Protein AF-A0A967CSE6-F1 (afdb_monomer)

Sequence (326 aa):
MPLDAVLQAMFWAASRVHGLSFKPIADAPLVHPSVRVYEVSRGGDAVGVIYFDLFNRAGKAHGSYQIQYREAENFRGRVLPISGVYSTFAPPPESQPALLPWEYANVFFHEFGHALHMLHCTSSYASLGSQHVAWDFVELPALINERWLRDPELLGRFARHHLTGEPMPTELIDRIEQGLKYDRIFSLNPDFLLPAIVDLRLHLMADGSGQPIDAVQVENDTLAELGMPDGWDLIMRVTHNFHIFIGGYAAGLYSYLWADVMAADALETFERSPGGIYDAATSKAWIDNILSVGHRVPADEAFRSFAGHDPDPAPLHRRFGLQPVA

Secondary structure (DSSP, 8-state):
-BHHHHHHHHHHHHHHHH-EEEEE-TT---SSTT-EEEEEEETTEEEEEEEEEEE--TTSPSS-EEEEEE--B-BTB-BPPEEEEEEEEPPPPTTS--B--HHHHHHHHHHHHHHHHHHH---SSGGGSTTSS-HHHHTHHHHHHHHHHT-HHHHHHH-B-TTT-PBPPHHHHHHHHHHHHHHHHHIIIIIIIHHHHHHHHHHHT--SS-PPP-HHHHHHHHHHHTT--TT---TT-GGG-HHHHTSS-TTTTTHHHHHHHHHHHHHHHHHTSTTGGG-HHHHHHHIIIIITTGGGS-HHHHHHHHHSSSPPSHHHHHHHT-S---

Radius of gyration: 20.42 Å; Cα contacts (8 Å, |Δi|>4): 532; chains: 1; bounding box: 58×49×61 Å

Nearest PDB structures (foldseek):
  5l44-assembly2_B  TM=9.280E-01  e=1.491E-23  Astrosporangium hypotensionis K-26
  1y79-assembly1_1  TM=9.510E-01  e=2.397E-22  Escherichia coli
  1s4b-assembly1_P  TM=8.519E-01  e=1.476E-21  Homo sapiens
  5luz-assembly1_A  TM=9.124E-01  e=4.349E-20  Homo sapiens
  2o36-assembly1_A  TM=8.534E-01  e=5.487E-21  Homo sapiens

Foldseek 3Di:
DFPVLLVVLLQVLCCLLPVKHWAWDPPDDDPDPVKTKTFIDHPPHTLAMEIEAAAADPPDDAAWAKDWPDAFACQVHTDHTYIYTYHHQHDDPPPDTRDDDPVSSLSSQLRVLLVLLRSLADYNDRCLGLVNADLLQSSLSSLLSSVSVLDPVSQQVRVADPPPRHGDDPVVSVVVVVVCLVCVLVCPPQAQVLVLVLLLVVLVPPPVPPDDDPSQVSSVVSCVVVPPDPPDDYPQRPVPNCCCPPNDQRNHSCSNVSSVLLSLLLQVVQCPAPNRVSDHVLSVLCSVLPSHRGNVDHSQRSSCSNNVDGRDNVSVCVSNVVPDDD

Mean predicted aligned error: 4.2 Å

Solvent-accessible surface area (backbone atoms only — not comparable to full-atom values): 17517 Å² total; per-residue (Å²): 71,40,49,69,36,51,54,51,41,53,49,48,51,38,28,61,44,67,49,39,45,78,43,78,46,92,83,61,93,68,98,44,92,82,50,45,40,28,42,30,26,43,95,84,41,79,41,29,35,40,35,39,42,46,56,48,54,93,95,56,79,83,55,69,44,54,45,78,80,37,66,25,25,39,72,91,50,86,42,64,18,30,34,29,36,38,27,46,43,78,67,49,61,90,98,49,76,44,67,41,56,70,67,59,52,42,50,51,32,23,25,43,15,46,40,48,24,42,52,45,28,64,20,48,46,51,85,26,17,41,90,51,35,58,73,46,50,54,41,24,51,12,59,38,39,33,52,57,71,71,32,66,69,50,33,50,73,40,36,32,43,90,88,77,64,49,56,53,54,66,74,56,56,53,46,50,58,55,50,51,58,64,50,43,52,51,51,49,42,58,48,41,47,50,41,23,52,42,40,40,52,58,55,69,65,63,77,81,78,78,73,88,77,61,61,66,58,53,39,52,54,50,39,59,74,72,60,61,58,93,92,64,80,60,84,49,42,80,95,73,28,51,49,49,78,73,48,90,24,56,70,37,52,50,19,58,62,56,8,40,23,45,17,35,35,54,46,51,57,26,57,73,34,96,53,24,84,52,18,65,68,58,31,47,40,44,41,64,32,53,27,22,35,23,44,74,44,60,67,66,58,24,44,26,69,50,73,74,43,76,83,45,56,62,47,34,29,60,69,53,67,64,58,81,85,128

Structure (mmCIF, N/CA/C/O backbone):
data_AF-A0A967CSE6-F1
#
_entry.id   AF-A0A967CSE6-F1
#
loop_
_atom_site.group_PDB
_atom_site.id
_atom_site.type_symbol
_atom_site.label_atom_id
_atom_site.label_alt_id
_atom_site.label_comp_id
_atom_site.label_asym_id
_atom_site.label_entity_id
_atom_site.label_seq_id
_atom_site.pdbx_PDB_ins_code
_atom_site.Cartn_x
_atom_site.Cartn_y
_atom_site.Cartn_z
_atom_site.occupancy
_atom_site.B_iso_or_equiv
_atom_site.auth_seq_id
_atom_site.auth_comp_id
_atom_site.auth_asym_id
_atom_site.auth_atom_id
_atom_site.pdbx_PDB_model_num
ATOM 1 N N . MET A 1 1 ? 7.458 -1.292 16.925 1.00 90.69 1 MET A N 1
ATOM 2 C CA . MET A 1 1 ? 6.199 -1.067 17.692 1.00 90.69 1 MET A CA 1
ATOM 3 C C . MET A 1 1 ? 5.498 -2.398 17.947 1.00 90.69 1 MET A C 1
ATOM 5 O O . MET A 1 1 ? 5.668 -3.283 17.118 1.00 90.69 1 MET A O 1
ATOM 9 N N . PRO A 1 2 ? 4.727 -2.585 19.035 1.00 95.19 2 PRO A N 1
ATOM 10 C CA . PRO A 1 2 ? 3.911 -3.792 19.207 1.00 95.19 2 PRO A CA 1
ATOM 11 C C . PRO A 1 2 ? 2.922 -3.993 18.048 1.00 95.19 2 PRO A C 1
ATOM 13 O O . PRO A 1 2 ? 2.311 -3.022 17.607 1.00 95.19 2 PRO A O 1
ATOM 16 N N . LEU A 1 3 ? 2.721 -5.234 17.592 1.00 96.25 3 LEU A N 1
ATOM 17 C CA . LEU A 1 3 ? 1.801 -5.570 16.494 1.00 96.25 3 LEU A CA 1
ATOM 18 C C . LEU A 1 3 ? 0.392 -5.022 16.717 1.00 96.25 3 LEU A C 1
ATOM 20 O O . LEU A 1 3 ? -0.201 -4.432 15.818 1.00 96.25 3 LEU A O 1
ATOM 24 N N . ASP A 1 4 ? -0.128 -5.186 17.930 1.00 95.50 4 ASP A N 1
ATOM 25 C CA . ASP A 1 4 ? -1.465 -4.711 18.278 1.00 95.50 4 ASP A CA 1
ATOM 26 C C . ASP A 1 4 ? -1.566 -3.194 18.114 1.00 95.50 4 ASP A C 1
ATOM 28 O O . ASP A 1 4 ? -2.564 -2.700 17.600 1.00 95.50 4 ASP A O 1
ATOM 32 N N . ALA A 1 5 ? -0.512 -2.455 18.469 1.00 97.00 5 ALA A N 1
ATOM 33 C CA . ALA A 1 5 ? -0.472 -1.011 18.290 1.00 97.00 5 ALA A CA 1
ATOM 34 C C . ALA A 1 5 ? -0.430 -0.613 16.806 1.00 97.00 5 ALA A C 1
ATOM 36 O O . ALA A 1 5 ? -1.075 0.360 16.431 1.00 97.00 5 ALA A O 1
ATOM 37 N N . VAL A 1 6 ? 0.272 -1.377 15.961 1.00 97.81 6 VAL A N 1
ATOM 38 C CA . VAL A 1 6 ? 0.311 -1.146 14.506 1.00 97.81 6 VAL A CA 1
ATOM 39 C C . VAL A 1 6 ? -1.069 -1.372 13.886 1.00 97.81 6 VAL A C 1
ATOM 41 O O . VAL A 1 6 ? -1.556 -0.499 13.177 1.00 97.81 6 VAL A O 1
ATOM 44 N N . LEU A 1 7 ? -1.755 -2.469 14.224 1.00 98.25 7 LEU A N 1
ATOM 45 C CA . LEU A 1 7 ? -3.119 -2.720 13.739 1.00 98.25 7 LEU A CA 1
ATOM 46 C C . LEU A 1 7 ? -4.101 -1.631 14.189 1.00 98.25 7 LEU A C 1
ATOM 48 O O . LEU A 1 7 ? -4.905 -1.156 13.393 1.00 98.25 7 LEU A O 1
ATOM 52 N N . GLN A 1 8 ? -4.018 -1.192 15.449 1.00 98.25 8 GLN A N 1
ATOM 53 C CA . GLN A 1 8 ? -4.857 -0.094 15.936 1.00 98.25 8 GLN A CA 1
ATOM 54 C C . GLN A 1 8 ? -4.546 1.230 15.231 1.00 98.25 8 GLN A C 1
ATOM 56 O O . GLN A 1 8 ? -5.470 1.985 14.940 1.00 98.25 8 GLN A O 1
ATOM 61 N N . ALA A 1 9 ? -3.279 1.495 14.906 1.00 98.50 9 ALA A N 1
ATOM 62 C CA . ALA A 1 9 ? -2.891 2.666 14.131 1.00 98.50 9 ALA A CA 1
ATOM 63 C C . ALA A 1 9 ? -3.486 2.635 12.715 1.00 98.50 9 ALA A C 1
ATOM 65 O O . ALA A 1 9 ? -4.076 3.623 12.279 1.00 98.50 9 ALA A O 1
ATOM 66 N N . MET A 1 10 ? -3.413 1.484 12.038 1.00 98.69 10 MET A N 1
ATOM 67 C CA . MET A 1 10 ? -4.020 1.269 10.719 1.00 98.69 10 MET A CA 1
ATOM 68 C C . MET A 1 10 ? -5.537 1.494 10.762 1.00 98.69 10 MET A C 1
ATOM 70 O O . MET A 1 10 ? -6.087 2.225 9.940 1.00 98.69 10 MET A O 1
ATOM 74 N N . PHE A 1 11 ? -6.224 0.914 11.750 1.00 98.75 11 PHE A N 1
ATOM 75 C CA . PHE A 1 11 ? -7.672 1.066 11.908 1.00 98.75 11 PHE A CA 1
ATOM 76 C C . PHE A 1 11 ? -8.076 2.493 12.255 1.00 98.75 11 PHE A C 1
ATOM 78 O O . PHE A 1 11 ? -9.098 2.975 11.773 1.00 98.75 11 PHE A O 1
ATOM 85 N N . TRP A 1 12 ? -7.279 3.186 13.066 1.00 98.69 12 TRP A N 1
ATOM 86 C CA . TRP A 1 12 ? -7.529 4.578 13.404 1.00 98.69 12 TRP A CA 1
ATOM 87 C C . TRP A 1 12 ? -7.356 5.490 12.191 1.00 98.69 12 TRP A C 1
ATOM 89 O O . TRP A 1 12 ? -8.268 6.265 11.905 1.00 98.69 12 TRP A O 1
ATOM 99 N N . ALA A 1 13 ? -6.268 5.347 11.428 1.00 98.50 13 ALA A N 1
ATOM 100 C CA . ALA A 1 13 ? -6.077 6.084 10.180 1.00 98.50 13 ALA A CA 1
ATOM 101 C C . ALA A 1 13 ? -7.239 5.824 9.211 1.00 98.50 13 ALA A C 1
ATOM 103 O O . ALA A 1 13 ? -7.874 6.763 8.731 1.00 98.50 13 ALA A O 1
ATOM 104 N N . ALA A 1 14 ? -7.616 4.556 9.019 1.00 98.62 14 ALA A N 1
ATOM 105 C CA . ALA A 1 14 ? -8.736 4.207 8.154 1.00 98.62 14 ALA A CA 1
ATOM 106 C C . ALA A 1 14 ? -10.089 4.719 8.670 1.00 98.62 14 ALA A C 1
ATOM 108 O O . ALA A 1 14 ? -10.970 5.055 7.883 1.00 98.62 14 ALA A O 1
ATOM 109 N N . SER A 1 15 ? -10.275 4.833 9.982 1.00 98.38 15 SER A N 1
ATOM 110 C CA . SER A 1 15 ? -11.469 5.461 10.543 1.00 98.38 15 SER A CA 1
ATOM 111 C C . SER A 1 15 ? -11.522 6.955 10.228 1.00 98.38 15 SER A C 1
ATOM 113 O O . SER A 1 15 ? -12.568 7.462 9.823 1.00 98.38 15 SER A O 1
ATOM 115 N N . ARG A 1 16 ? -10.385 7.649 10.347 1.00 97.75 16 ARG A N 1
ATOM 116 C CA . ARG A 1 16 ? -10.263 9.090 10.093 1.00 97.75 16 ARG A CA 1
ATOM 117 C C . ARG A 1 16 ? -10.445 9.443 8.619 1.00 97.75 16 ARG A C 1
ATOM 119 O O . ARG A 1 16 ? -11.199 10.360 8.319 1.00 97.75 16 ARG A O 1
ATOM 126 N N . VAL A 1 17 ? -9.788 8.707 7.726 1.00 98.00 17 VAL A N 1
ATOM 127 C CA . VAL A 1 17 ? -9.797 8.972 6.278 1.00 98.00 17 VAL A CA 1
ATOM 128 C C . VAL A 1 17 ? -11.030 8.356 5.619 1.00 98.00 17 VAL A C 1
ATOM 130 O O . VAL A 1 17 ? -11.706 8.982 4.810 1.00 98.00 17 VAL A O 1
ATOM 133 N N . HIS A 1 18 ? -11.371 7.117 5.972 1.00 98.12 18 HIS A N 1
ATOM 134 C CA . HIS A 1 18 ? -12.350 6.324 5.227 1.00 98.12 18 HIS A CA 1
ATOM 135 C C . HIS A 1 18 ? -13.691 6.122 5.941 1.00 98.12 18 HIS A C 1
ATOM 137 O O . HIS A 1 18 ? -14.595 5.480 5.391 1.00 98.12 18 HIS A O 1
ATOM 143 N N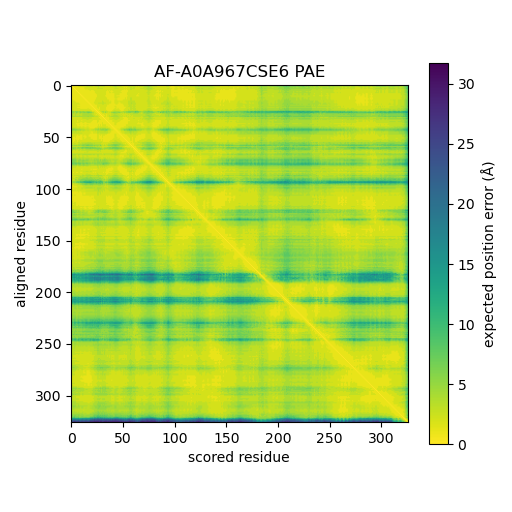 . GLY A 1 19 ? -13.837 6.629 7.170 1.00 97.94 19 GLY A N 1
ATOM 144 C CA . GLY A 1 19 ? -15.033 6.419 7.988 1.00 97.94 19 GLY A CA 1
ATOM 145 C C . GLY A 1 19 ? -15.278 4.946 8.328 1.00 97.94 19 GLY A C 1
ATOM 146 O O . GLY A 1 19 ? -16.421 4.553 8.568 1.00 97.94 19 GLY A O 1
ATOM 147 N N . LEU A 1 20 ? -14.230 4.116 8.279 1.00 98.56 20 LEU A N 1
ATOM 148 C CA . LEU A 1 20 ? -14.316 2.685 8.546 1.00 98.56 20 LEU A CA 1
ATOM 149 C C . LEU A 1 20 ? -14.223 2.385 10.045 1.00 98.56 20 LEU A C 1
ATOM 151 O O . LEU A 1 20 ? -13.600 3.107 10.823 1.00 98.56 20 LEU A O 1
ATOM 155 N N . SER A 1 21 ? -14.829 1.276 10.446 1.00 98.44 21 SER A N 1
ATOM 156 C CA . SER A 1 21 ? -14.677 0.694 11.775 1.00 98.44 21 SER A CA 1
ATOM 157 C C . SER A 1 21 ? -14.469 -0.811 11.664 1.00 98.44 21 SER A C 1
ATOM 159 O O . SER A 1 21 ? -14.960 -1.443 10.727 1.00 98.44 21 SER A O 1
ATOM 161 N N . PHE A 1 22 ? -13.719 -1.364 12.615 1.00 98.56 22 PHE A N 1
ATOM 162 C CA . PHE A 1 22 ? -13.221 -2.735 12.575 1.00 98.56 22 PHE A CA 1
ATOM 163 C C . PHE A 1 22 ? -13.641 -3.455 13.850 1.00 98.56 22 PHE A C 1
ATOM 165 O O . PHE A 1 22 ? -13.294 -3.031 14.954 1.00 98.56 22 PHE A O 1
ATOM 172 N N . LYS A 1 23 ? -14.385 -4.551 13.704 1.00 98.19 23 LYS A N 1
ATOM 173 C CA . LYS A 1 23 ? -14.871 -5.363 14.821 1.00 98.19 23 LYS A CA 1
ATOM 174 C C . LYS A 1 23 ? -14.337 -6.789 14.686 1.00 98.19 23 LYS A C 1
ATOM 176 O O . LYS A 1 23 ? -14.540 -7.392 13.637 1.00 98.19 23 LYS A O 1
ATOM 181 N N . PRO A 1 24 ? -13.667 -7.350 15.707 1.00 98.00 24 PRO A N 1
ATOM 182 C CA . PRO A 1 24 ? -13.136 -8.705 15.619 1.00 98.00 24 PRO A CA 1
ATOM 183 C C . PRO A 1 24 ? -14.262 -9.737 15.476 1.00 98.00 24 PRO A C 1
ATOM 185 O O . PRO A 1 24 ? -15.305 -9.620 16.123 1.00 98.00 24 PRO A O 1
ATOM 188 N N . ILE A 1 25 ? -14.022 -10.766 14.664 1.00 97.62 25 ILE A N 1
ATOM 189 C CA . ILE A 1 25 ? -14.889 -11.941 14.518 1.00 97.62 25 ILE A CA 1
ATOM 190 C C . ILE A 1 25 ? -14.206 -13.107 15.239 1.00 97.62 25 ILE A C 1
ATOM 192 O O . ILE A 1 25 ? -13.140 -13.555 14.823 1.00 97.62 25 ILE A O 1
ATOM 196 N N . ALA A 1 26 ? -14.793 -13.571 16.344 1.00 92.75 26 ALA A N 1
ATOM 197 C CA . ALA A 1 26 ? -14.168 -14.568 17.219 1.00 92.75 26 ALA A CA 1
ATOM 198 C C . ALA A 1 26 ? -14.243 -16.005 16.670 1.00 92.75 26 ALA A C 1
ATOM 200 O O . ALA A 1 26 ? -13.385 -16.826 16.977 1.00 92.75 26 ALA A O 1
ATOM 201 N N . ASP A 1 27 ? -15.258 -16.306 15.866 1.00 93.69 27 ASP A N 1
ATOM 202 C CA . ASP A 1 27 ? -15.611 -17.634 15.354 1.00 93.69 27 ASP A CA 1
ATOM 203 C C . ASP A 1 27 ? -15.413 -17.760 13.834 1.00 93.69 27 ASP A C 1
ATOM 205 O O . ASP A 1 27 ? -15.985 -18.638 13.186 1.00 93.69 27 ASP A O 1
ATOM 209 N N . ALA A 1 28 ? -14.582 -16.891 13.249 1.00 95.12 28 ALA A N 1
ATOM 210 C CA . ALA A 1 28 ? -14.235 -16.974 11.837 1.00 95.12 28 ALA A CA 1
ATOM 211 C C . ALA A 1 28 ? -13.505 -18.299 11.529 1.00 95.12 28 ALA A C 1
ATOM 213 O O . ALA A 1 28 ? -12.676 -18.740 12.327 1.00 95.12 28 ALA A O 1
ATOM 214 N N . PRO A 1 29 ? -13.739 -18.930 10.365 1.00 94.94 29 PRO A N 1
ATOM 215 C CA . PRO A 1 29 ? -12.932 -20.062 9.919 1.00 94.94 29 PRO A CA 1
ATOM 216 C C . PRO A 1 29 ? -11.480 -19.625 9.693 1.00 94.94 29 PRO A C 1
ATOM 218 O O . PRO A 1 29 ? -11.218 -18.734 8.885 1.00 94.94 29 PRO A O 1
ATOM 221 N N . LEU A 1 30 ? -10.528 -20.252 10.389 1.00 95.81 30 LEU A N 1
ATOM 222 C CA . LEU A 1 30 ? -9.111 -19.889 10.313 1.00 95.81 30 LEU A CA 1
ATOM 223 C C . LEU A 1 30 ? -8.275 -21.022 9.723 1.00 95.81 30 LEU A C 1
ATOM 225 O O . LEU A 1 30 ? -8.387 -22.175 10.132 1.00 95.81 30 LEU A O 1
ATOM 229 N N . VAL A 1 31 ? -7.354 -20.664 8.827 1.00 92.44 31 VAL A N 1
ATOM 230 C CA . VAL A 1 31 ? -6.295 -21.573 8.353 1.00 92.44 31 VAL A CA 1
ATOM 231 C C . VAL A 1 31 ? -5.175 -21.758 9.382 1.00 92.44 31 VAL A C 1
ATOM 233 O O . VAL A 1 31 ? -4.403 -22.709 9.295 1.00 92.44 31 VAL A O 1
ATOM 236 N N . HIS A 1 32 ? -5.056 -20.842 10.348 1.00 95.50 32 HIS A N 1
ATOM 237 C CA . HIS A 1 32 ? -4.075 -20.905 11.427 1.00 95.50 32 HIS A CA 1
ATOM 238 C C . HIS A 1 32 ? -4.549 -20.076 12.640 1.00 95.50 32 HIS A C 1
ATOM 240 O O . HIS A 1 32 ? -5.108 -18.998 12.433 1.00 95.50 32 HIS A O 1
ATOM 246 N N . PRO A 1 33 ? -4.291 -20.496 13.898 1.00 94.31 33 PRO A N 1
ATOM 247 C CA . PRO A 1 33 ? -4.777 -19.789 15.094 1.00 94.31 33 PRO A CA 1
ATOM 248 C C . PRO A 1 33 ? -4.262 -18.355 15.273 1.00 94.31 33 PRO A C 1
ATOM 250 O O . PRO A 1 33 ? -4.838 -17.582 16.029 1.00 94.31 33 PRO A O 1
ATOM 253 N N . SER A 1 34 ? -3.165 -17.989 14.607 1.00 94.12 34 SER A N 1
ATOM 254 C CA . SER A 1 34 ? -2.608 -16.631 14.680 1.00 94.12 34 SER A CA 1
ATOM 255 C C . SER A 1 34 ? -3.304 -15.623 13.761 1.00 94.12 34 SER A C 1
ATOM 257 O O . SER A 1 34 ? -2.950 -14.445 13.792 1.00 94.12 34 SER A O 1
ATOM 259 N N . VAL A 1 35 ? -4.213 -16.078 12.894 1.00 97.06 35 VAL A N 1
ATOM 260 C CA . VAL A 1 35 ? -4.918 -15.214 11.944 1.00 97.06 35 VAL A CA 1
ATOM 261 C C . VAL A 1 35 ? -5.989 -14.427 12.684 1.00 97.06 35 VAL A C 1
ATOM 263 O O . VAL A 1 35 ? -6.764 -14.989 13.454 1.00 97.06 35 VAL A O 1
ATOM 266 N N . ARG A 1 36 ? -6.039 -13.117 12.444 1.00 97.62 36 ARG A N 1
ATOM 267 C CA . ARG A 1 36 ? -7.027 -12.220 13.056 1.00 97.62 36 ARG A CA 1
ATOM 268 C C . ARG A 1 36 ? -8.022 -11.768 12.006 1.00 97.62 36 ARG A C 1
ATOM 270 O O . ARG A 1 36 ? -7.614 -11.408 10.908 1.00 97.62 36 ARG A O 1
ATOM 277 N N . VAL A 1 37 ? -9.307 -11.769 12.339 1.00 98.56 37 VAL A N 1
ATOM 278 C CA . VAL A 1 37 ? -10.373 -11.478 11.374 1.00 98.56 37 VAL A CA 1
ATOM 279 C C . VAL A 1 37 ? -11.250 -10.360 11.900 1.00 98.56 37 VAL A C 1
ATOM 281 O O . VAL A 1 37 ? -11.635 -10.371 13.070 1.00 98.56 37 VAL A O 1
ATOM 284 N N . TYR A 1 38 ? -11.560 -9.401 11.032 1.00 98.69 38 TYR A N 1
ATOM 285 C CA . TYR A 1 38 ? -12.371 -8.243 11.372 1.00 98.69 38 TYR A CA 1
ATOM 286 C C . TYR A 1 38 ? -13.505 -8.061 10.365 1.00 98.69 38 TYR A C 1
ATOM 288 O O . TYR A 1 38 ? -13.281 -8.044 9.155 1.00 98.69 38 TYR A O 1
ATOM 296 N N . GLU A 1 39 ? -14.716 -7.886 10.882 1.00 98.44 39 GLU A N 1
ATOM 297 C CA . GLU A 1 39 ? -15.815 -7.260 10.158 1.00 98.44 39 GLU A CA 1
ATOM 298 C C . GLU A 1 39 ? -15.486 -5.776 9.991 1.00 98.44 39 GLU A C 1
ATOM 300 O O . GLU A 1 39 ? -15.100 -5.103 10.953 1.00 98.44 39 GLU A O 1
ATOM 305 N N . VAL A 1 40 ? -15.643 -5.268 8.773 1.00 98.69 40 VAL A N 1
ATOM 306 C CA . VAL A 1 40 ? -15.444 -3.858 8.448 1.00 98.69 40 VAL A CA 1
ATOM 307 C C . VAL A 1 40 ? -16.804 -3.234 8.164 1.00 98.69 40 VAL A C 1
ATOM 309 O O . VAL A 1 40 ? -17.577 -3.765 7.362 1.00 98.69 40 VAL A O 1
ATOM 312 N N . SER A 1 41 ? -17.096 -2.091 8.782 1.00 98.44 41 SER A N 1
ATOM 313 C CA . SER A 1 41 ? -18.338 -1.343 8.546 1.00 98.44 41 SER A CA 1
ATOM 314 C C . SER A 1 41 ? -18.101 0.158 8.382 1.00 98.44 41 SER A C 1
ATOM 316 O O . SER A 1 41 ? -17.097 0.693 8.859 1.00 98.44 41 SER A O 1
ATOM 318 N N . ARG A 1 42 ? -19.035 0.846 7.719 1.00 97.12 42 ARG A N 1
ATOM 319 C CA . ARG A 1 42 ? -19.075 2.307 7.561 1.00 97.12 42 ARG A CA 1
ATOM 320 C C . ARG A 1 42 ? -20.456 2.807 7.954 1.00 97.12 42 ARG A C 1
ATOM 322 O O . ARG A 1 42 ? -21.446 2.378 7.376 1.00 97.12 42 ARG A O 1
ATOM 329 N N . GLY A 1 43 ? -20.532 3.703 8.937 1.00 93.00 43 GLY A N 1
ATOM 330 C CA . GLY A 1 43 ? -21.820 4.246 9.395 1.00 93.00 43 GLY A CA 1
ATOM 331 C C . GLY A 1 43 ? -22.805 3.189 9.921 1.00 93.00 43 GLY A C 1
ATOM 332 O O . GLY A 1 43 ? -24.004 3.429 9.908 1.00 93.00 43 GLY A O 1
ATOM 333 N N . GLY A 1 44 ? -22.309 2.026 10.363 1.00 92.88 44 GLY A N 1
ATOM 334 C CA . GLY A 1 44 ? -23.125 0.885 10.795 1.00 92.88 44 GLY A CA 1
ATOM 335 C C . GLY A 1 44 ? -23.414 -0.149 9.701 1.00 92.88 44 GLY A C 1
ATOM 336 O O . GLY A 1 44 ? -23.781 -1.273 10.033 1.00 92.88 44 GLY A O 1
ATOM 337 N N . ASP A 1 45 ? -23.184 0.174 8.426 1.00 96.19 45 ASP A N 1
ATOM 338 C CA . ASP A 1 45 ? -23.367 -0.766 7.320 1.00 96.19 45 ASP A CA 1
ATOM 339 C C . ASP A 1 45 ? -22.107 -1.598 7.087 1.00 96.19 45 ASP A C 1
ATOM 341 O O . ASP A 1 45 ? -21.008 -1.057 6.941 1.00 96.19 45 ASP A O 1
ATOM 345 N N . ALA A 1 46 ? -22.260 -2.918 6.983 1.00 96.69 46 ALA A N 1
ATOM 346 C CA . ALA A 1 46 ? -21.160 -3.807 6.628 1.00 96.69 46 ALA A CA 1
ATOM 347 C C . ALA A 1 46 ? -20.602 -3.461 5.234 1.00 96.69 46 ALA A C 1
ATOM 349 O O . ALA A 1 46 ? -21.352 -3.288 4.267 1.00 96.69 46 ALA A O 1
ATOM 350 N N . VAL A 1 47 ? -19.274 -3.371 5.129 1.00 97.25 47 VAL A N 1
ATOM 351 C CA . VAL A 1 47 ? -18.555 -3.122 3.868 1.00 97.25 47 VAL A CA 1
ATOM 352 C C . VAL A 1 47 ? -17.664 -4.287 3.452 1.00 97.25 47 VAL A C 1
ATOM 354 O O . VAL A 1 47 ? -17.352 -4.396 2.275 1.00 97.25 47 VAL A O 1
ATOM 357 N N . GLY A 1 48 ? -17.296 -5.188 4.364 1.00 97.94 48 GLY A N 1
ATOM 358 C CA . GLY A 1 48 ? -16.489 -6.359 4.030 1.00 97.94 48 GLY A CA 1
ATOM 359 C C . GLY A 1 48 ? -15.912 -7.062 5.248 1.00 97.94 48 GLY A C 1
ATOM 360 O O . GLY A 1 48 ? -16.233 -6.736 6.390 1.00 97.94 48 GLY A O 1
ATOM 361 N N . VAL A 1 49 ? -15.041 -8.032 4.988 1.00 98.44 49 VAL A N 1
ATOM 362 C CA . VAL A 1 49 ? -14.255 -8.739 6.008 1.00 98.44 49 VAL A CA 1
ATOM 363 C C . VAL A 1 49 ? -12.783 -8.671 5.627 1.00 98.44 49 VAL A C 1
ATOM 365 O O . VAL A 1 49 ? -12.449 -8.769 4.447 1.00 98.44 49 VAL A O 1
ATOM 368 N N . ILE A 1 50 ? -11.903 -8.524 6.615 1.00 98.62 50 ILE A N 1
ATOM 369 C CA . ILE A 1 50 ? -10.454 -8.553 6.414 1.00 98.62 50 ILE A CA 1
ATOM 370 C C . ILE A 1 50 ? -9.775 -9.551 7.353 1.00 98.62 50 ILE A C 1
ATOM 372 O O . ILE A 1 50 ? -10.046 -9.583 8.555 1.00 98.62 50 ILE A O 1
ATOM 376 N N . TYR A 1 51 ? -8.887 -10.362 6.786 1.00 98.62 51 TYR A N 1
ATOM 377 C CA . TYR A 1 51 ? -8.019 -11.305 7.484 1.00 98.62 51 TYR A CA 1
ATOM 378 C C . TYR A 1 51 ? -6.615 -10.707 7.611 1.00 98.62 51 TYR A C 1
ATOM 380 O O . TYR A 1 51 ? -6.095 -10.139 6.661 1.00 98.62 51 TYR A O 1
ATOM 388 N N . PHE A 1 52 ? -5.969 -10.873 8.756 1.00 98.38 52 PHE A N 1
ATOM 389 C CA . PHE A 1 52 ? -4.563 -10.536 8.965 1.00 98.38 52 PHE A CA 1
ATOM 390 C C . PHE A 1 52 ? -3.804 -11.812 9.312 1.00 98.38 52 PHE A C 1
ATOM 392 O O . PHE A 1 52 ? -3.902 -12.320 10.432 1.00 98.38 52 PHE A O 1
ATOM 399 N N . ASP A 1 53 ? -3.054 -12.335 8.346 1.00 97.56 53 ASP A N 1
ATOM 400 C CA . ASP A 1 53 ? -2.174 -13.490 8.506 1.00 97.56 53 ASP A CA 1
ATOM 401 C C . ASP A 1 53 ? -0.725 -13.017 8.372 1.00 97.56 53 ASP A C 1
ATOM 403 O O . ASP A 1 53 ? -0.153 -12.989 7.285 1.00 97.56 53 ASP A O 1
ATOM 407 N N . LEU A 1 54 ? -0.126 -12.606 9.486 1.00 97.44 54 LEU A N 1
ATOM 408 C CA . LEU A 1 54 ? 1.091 -11.789 9.454 1.00 97.44 54 LEU A CA 1
ATOM 409 C C . LEU A 1 54 ? 2.374 -12.565 9.748 1.00 97.44 54 LEU A C 1
ATOM 411 O O . LEU A 1 54 ? 3.454 -12.070 9.452 1.00 97.44 54 LEU A O 1
ATOM 415 N N . PHE A 1 55 ? 2.273 -13.769 10.318 1.00 96.62 55 PHE A N 1
ATOM 416 C CA . PHE A 1 55 ? 3.449 -14.518 10.754 1.00 96.62 55 PHE A CA 1
ATOM 417 C C . PHE A 1 55 ? 3.922 -15.548 9.728 1.00 96.62 55 PHE A C 1
ATOM 419 O O . PHE A 1 55 ? 3.114 -16.239 9.095 1.00 96.62 55 PHE A O 1
ATOM 426 N N . ASN A 1 56 ? 5.244 -15.683 9.618 1.00 95.50 56 ASN A N 1
ATOM 427 C CA . ASN A 1 56 ? 5.900 -16.755 8.884 1.00 95.50 56 ASN A CA 1
ATOM 428 C C . ASN A 1 56 ? 5.640 -18.115 9.548 1.00 95.50 56 ASN A C 1
ATOM 430 O O . ASN A 1 56 ? 5.607 -18.227 10.774 1.00 95.50 56 ASN A O 1
ATOM 434 N N . ARG A 1 57 ? 5.496 -19.154 8.725 1.00 94.69 57 ARG A N 1
ATOM 435 C CA . ARG A 1 57 ? 5.421 -20.559 9.138 1.00 94.69 57 ARG A CA 1
ATOM 436 C C . ARG A 1 57 ? 5.701 -21.472 7.947 1.00 94.69 57 ARG A C 1
ATOM 438 O O . ARG A 1 57 ? 5.516 -21.075 6.798 1.00 94.69 57 ARG A O 1
ATOM 445 N N . ALA A 1 58 ? 6.090 -22.714 8.229 1.00 93.81 58 ALA A N 1
ATOM 446 C CA . ALA A 1 58 ? 6.280 -23.727 7.195 1.00 93.81 58 ALA A CA 1
ATOM 447 C C . ALA A 1 58 ? 5.014 -23.884 6.330 1.00 93.81 58 ALA A C 1
ATOM 449 O O . ALA A 1 58 ? 3.899 -23.935 6.850 1.00 93.81 58 ALA A O 1
ATOM 450 N N . GLY A 1 59 ? 5.200 -23.943 5.009 1.00 90.56 59 GLY A N 1
ATOM 451 C CA . GLY A 1 59 ? 4.113 -24.068 4.034 1.00 90.56 59 GLY A CA 1
ATOM 452 C C . GLY A 1 59 ? 3.405 -22.759 3.665 1.00 90.56 59 GLY A C 1
ATOM 453 O O . GLY A 1 59 ? 2.518 -22.789 2.816 1.00 90.56 59 GLY A O 1
ATOM 454 N N . LYS A 1 60 ? 3.779 -21.614 4.254 1.00 93.00 60 LYS A N 1
ATOM 455 C CA . LYS A 1 60 ? 3.278 -20.297 3.840 1.00 93.00 60 LYS A CA 1
ATOM 456 C C . LYS A 1 60 ? 4.205 -19.677 2.790 1.00 93.00 60 LYS A C 1
ATOM 458 O O . LYS A 1 60 ? 5.421 -19.703 2.961 1.00 93.00 60 LYS A O 1
ATOM 463 N N . ALA A 1 61 ? 3.631 -19.114 1.726 1.00 86.81 61 ALA A N 1
ATOM 464 C CA . ALA A 1 61 ? 4.395 -18.392 0.711 1.00 86.81 61 ALA A CA 1
ATOM 465 C C . ALA A 1 61 ? 5.111 -17.170 1.315 1.00 86.81 61 ALA A C 1
ATOM 467 O O . ALA A 1 61 ? 4.570 -16.513 2.207 1.00 86.81 61 ALA A O 1
ATOM 468 N N . HIS A 1 62 ? 6.328 -16.901 0.832 1.00 86.31 62 HIS A N 1
ATOM 469 C CA . HIS A 1 62 ? 7.176 -15.810 1.310 1.00 86.31 62 HIS A CA 1
ATOM 470 C C . HIS A 1 62 ? 6.693 -14.439 0.820 1.00 86.31 62 HIS A C 1
ATOM 472 O O . HIS A 1 62 ? 6.057 -14.350 -0.227 1.00 86.31 62 HIS A O 1
ATOM 478 N N . GLY A 1 63 ? 7.031 -13.385 1.564 1.00 88.94 63 GLY A N 1
ATOM 479 C CA . GLY A 1 63 ? 6.723 -12.001 1.213 1.00 88.94 63 GLY A CA 1
ATOM 480 C C . GLY A 1 63 ? 5.519 -11.438 1.963 1.00 88.94 63 GLY A C 1
ATOM 481 O O . GLY A 1 63 ? 4.972 -12.066 2.877 1.00 88.94 63 GLY A O 1
ATOM 482 N N . SER A 1 64 ? 5.135 -10.225 1.578 1.00 94.00 64 SER A N 1
ATOM 483 C CA . SER A 1 64 ? 3.899 -9.581 2.013 1.00 94.00 64 SER A CA 1
ATOM 484 C C . SER A 1 64 ? 3.076 -9.233 0.786 1.00 94.00 64 SER A C 1
ATOM 486 O O . SER A 1 64 ? 3.645 -8.932 -0.256 1.00 94.00 64 SER A O 1
ATOM 488 N N . TYR A 1 65 ? 1.766 -9.410 0.895 1.00 94.50 65 TYR A N 1
ATOM 489 C CA . TYR A 1 65 ? 0.828 -9.170 -0.193 1.00 94.50 65 TYR A CA 1
ATOM 490 C C . TYR A 1 65 ? -0.590 -9.072 0.366 1.00 94.50 65 TYR A C 1
ATOM 492 O O . TYR A 1 65 ? -0.934 -9.672 1.394 1.00 94.50 65 TYR A O 1
ATOM 500 N N . GLN A 1 66 ? -1.448 -8.361 -0.346 1.00 96.31 66 GLN A N 1
ATOM 501 C CA . GLN A 1 66 ? -2.886 -8.451 -0.187 1.00 96.31 66 GLN A CA 1
ATOM 502 C C . GLN A 1 66 ? -3.423 -9.656 -0.975 1.00 96.31 66 GLN A C 1
ATOM 504 O O . GLN A 1 66 ? -2.977 -9.943 -2.082 1.00 96.31 66 GLN A O 1
ATOM 509 N N . ILE A 1 67 ? -4.387 -10.383 -0.406 1.00 93.81 67 ILE A N 1
ATOM 510 C CA . ILE A 1 67 ? -5.085 -11.489 -1.074 1.00 93.81 67 ILE A CA 1
ATOM 511 C C . ILE A 1 67 ? -6.590 -11.248 -1.110 1.00 93.81 67 ILE A C 1
ATOM 513 O O . ILE A 1 67 ? -7.198 -10.795 -0.136 1.00 93.81 67 ILE A O 1
ATOM 517 N N . GLN A 1 68 ? -7.216 -11.618 -2.221 1.00 92.44 68 GLN A N 1
ATOM 518 C CA . GLN A 1 68 ? -8.663 -11.591 -2.378 1.00 92.44 68 GLN A CA 1
ATOM 519 C C . GLN A 1 68 ? -9.241 -12.993 -2.173 1.00 92.44 68 GLN A C 1
ATOM 521 O O . GLN A 1 68 ? -8.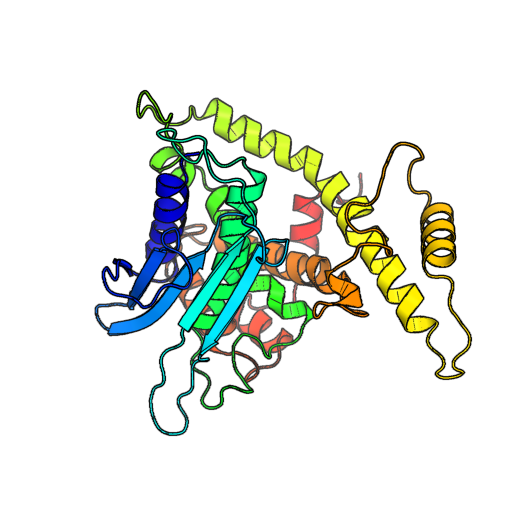971 -13.910 -2.942 1.00 92.44 68 GLN A O 1
ATOM 526 N N . TYR A 1 69 ? -10.078 -13.163 -1.152 1.00 95.31 69 TYR A N 1
ATOM 527 C CA . TYR A 1 69 ? -10.873 -14.383 -0.981 1.00 95.31 69 TYR A CA 1
ATOM 528 C C . TYR A 1 69 ? -12.198 -14.316 -1.733 1.00 95.31 69 TYR A C 1
ATOM 530 O O . TYR A 1 69 ? -12.719 -15.332 -2.188 1.00 95.31 69 TYR A O 1
ATOM 538 N N . ARG A 1 70 ? -12.768 -13.112 -1.817 1.00 95.69 70 ARG A N 1
ATOM 539 C CA . ARG A 1 70 ? -13.981 -12.824 -2.576 1.00 95.69 70 ARG A CA 1
ATOM 540 C C . ARG A 1 70 ? -13.991 -11.359 -2.965 1.00 95.69 70 ARG A C 1
ATOM 542 O O . ARG A 1 70 ? -13.787 -10.499 -2.110 1.00 95.69 70 ARG A O 1
ATOM 549 N N . GLU A 1 71 ? -14.275 -11.089 -4.225 1.00 94.31 71 GLU A N 1
ATOM 550 C CA . GLU A 1 71 ? -14.380 -9.731 -4.744 1.00 94.31 71 GLU A CA 1
ATOM 551 C C . GLU A 1 71 ? -15.743 -9.103 -4.436 1.00 94.31 71 GLU A C 1
ATOM 553 O O . GLU A 1 71 ? -16.724 -9.795 -4.146 1.00 94.31 71 GLU A O 1
ATOM 558 N N . ALA A 1 72 ? -15.793 -7.772 -4.480 1.00 93.44 72 ALA A N 1
ATOM 559 C CA . ALA A 1 72 ? -17.048 -7.038 -4.441 1.00 93.44 72 ALA A CA 1
ATOM 560 C C . ALA A 1 72 ? -17.755 -7.149 -5.803 1.00 93.44 72 ALA A C 1
ATOM 562 O O . ALA A 1 72 ? -17.122 -7.031 -6.850 1.00 93.44 72 ALA A O 1
ATOM 563 N N . GLU A 1 73 ? -19.072 -7.332 -5.793 1.00 93.44 73 GLU A N 1
ATOM 564 C CA . GLU A 1 73 ? -19.899 -7.350 -7.003 1.00 93.44 73 GLU A CA 1
ATOM 565 C C . GLU A 1 73 ? -21.275 -6.768 -6.676 1.00 93.44 73 GLU A C 1
ATOM 567 O O . GLU A 1 73 ? -21.800 -6.995 -5.586 1.00 93.44 73 GLU A O 1
ATOM 572 N N . ASN A 1 74 ? -21.874 -6.035 -7.617 1.00 92.31 74 ASN A N 1
ATOM 573 C CA . ASN A 1 74 ? -23.211 -5.462 -7.449 1.00 92.31 74 ASN A CA 1
ATOM 574 C C . ASN A 1 74 ? -24.207 -5.840 -8.564 1.00 92.31 74 ASN A C 1
ATOM 576 O O . ASN A 1 74 ? -25.361 -5.422 -8.494 1.00 92.31 74 ASN A O 1
ATOM 580 N N . PHE A 1 75 ? -23.819 -6.620 -9.584 1.00 93.69 75 PHE A N 1
ATOM 581 C CA . PHE A 1 75 ? -24.665 -6.885 -10.759 1.00 93.69 75 PHE A CA 1
ATOM 582 C C . PHE A 1 75 ? -25.967 -7.627 -10.421 1.00 93.69 75 PHE A C 1
ATOM 584 O O . PHE A 1 75 ? -27.033 -7.241 -10.898 1.00 93.69 75 PHE A O 1
ATOM 591 N N . ARG A 1 76 ? -25.908 -8.670 -9.580 1.00 92.88 76 ARG A N 1
ATOM 592 C CA . ARG A 1 76 ? -27.092 -9.451 -9.143 1.00 92.88 76 ARG A CA 1
ATOM 593 C C . ARG A 1 76 ? -27.546 -9.151 -7.715 1.00 92.88 76 ARG A C 1
ATOM 595 O O . ARG A 1 76 ? -28.386 -9.862 -7.170 1.00 92.88 76 ARG A O 1
ATOM 602 N N . GLY A 1 77 ? -26.991 -8.110 -7.112 1.00 92.50 77 GLY A N 1
ATOM 603 C CA . GLY A 1 77 ? -27.134 -7.805 -5.696 1.00 92.50 77 GLY A CA 1
ATOM 604 C C . GLY A 1 77 ? -25.774 -7.578 -5.052 1.00 92.50 77 GLY A C 1
ATOM 605 O O . GLY A 1 77 ? -24.743 -7.930 -5.618 1.00 92.50 77 GLY A O 1
ATOM 606 N N . ARG A 1 78 ? -25.787 -6.957 -3.873 1.00 93.94 78 ARG A N 1
ATOM 607 C CA . ARG A 1 78 ? -24.574 -6.530 -3.177 1.00 93.94 78 ARG A CA 1
ATOM 608 C C . ARG A 1 78 ? -23.834 -7.726 -2.578 1.00 93.94 78 ARG A C 1
ATOM 610 O O . ARG A 1 78 ? -24.308 -8.334 -1.619 1.00 93.94 78 ARG A O 1
ATOM 617 N N . VAL A 1 79 ? -22.651 -8.014 -3.109 1.00 95.62 79 VAL A N 1
ATOM 618 C CA . VAL A 1 79 ? -21.686 -8.978 -2.574 1.00 95.62 79 VAL A CA 1
ATOM 619 C C . VAL A 1 79 ? -20.570 -8.208 -1.881 1.00 95.62 79 VAL A C 1
ATOM 621 O O . VAL A 1 79 ? -19.910 -7.370 -2.490 1.00 95.62 79 VAL A O 1
ATOM 624 N N . LEU A 1 80 ? -20.360 -8.484 -0.592 1.00 96.31 80 LEU A N 1
ATOM 625 C CA . LEU A 1 80 ? -19.292 -7.849 0.178 1.00 96.31 80 LEU A CA 1
ATOM 626 C C . LEU A 1 80 ? -17.947 -8.569 -0.034 1.00 96.31 80 LEU A C 1
ATOM 628 O O . LEU A 1 80 ? -17.914 -9.810 0.047 1.00 96.31 80 LEU A O 1
ATOM 632 N N . PRO A 1 81 ? -16.847 -7.822 -0.232 1.00 97.06 81 PRO A N 1
ATOM 633 C CA . PRO A 1 81 ? -15.520 -8.386 -0.409 1.00 97.06 81 PRO A CA 1
ATOM 634 C C . PRO A 1 81 ? -14.994 -9.055 0.867 1.00 97.06 81 PRO A C 1
ATOM 636 O O . PRO A 1 81 ? -15.342 -8.682 1.993 1.00 97.06 81 PRO A O 1
ATOM 639 N N . ILE A 1 82 ? -14.117 -10.039 0.678 1.00 97.75 82 ILE A N 1
ATOM 640 C CA . ILE A 1 82 ? -13.335 -10.681 1.738 1.00 97.75 82 ILE A CA 1
ATOM 641 C C . ILE A 1 82 ? -11.856 -10.539 1.369 1.00 97.75 82 ILE A C 1
ATOM 643 O O . ILE A 1 82 ? -11.385 -11.158 0.416 1.00 97.75 82 ILE A O 1
ATOM 647 N N . SER A 1 83 ? -11.148 -9.691 2.112 1.00 97.94 83 SER A N 1
ATOM 648 C CA . SER A 1 83 ? -9.737 -9.345 1.918 1.00 97.94 83 SER A CA 1
ATOM 649 C C . SER A 1 83 ? -8.839 -10.083 2.898 1.00 97.94 83 SER A C 1
ATOM 651 O O . SER A 1 83 ? -9.281 -10.475 3.978 1.00 97.94 83 SER A O 1
ATOM 653 N N . GLY A 1 84 ? -7.559 -10.209 2.574 1.00 97.44 84 GLY A N 1
ATOM 654 C CA . GLY A 1 84 ? -6.524 -10.591 3.517 1.00 97.44 84 GLY A CA 1
ATOM 655 C C . GLY A 1 84 ? -5.267 -9.749 3.340 1.00 97.44 84 GLY A C 1
ATOM 656 O O . GLY A 1 84 ? -4.889 -9.448 2.218 1.00 97.44 84 GLY A O 1
ATOM 657 N N . VAL A 1 85 ? -4.610 -9.407 4.443 1.00 98.31 85 VAL A N 1
ATOM 658 C CA . VAL A 1 85 ? -3.244 -8.876 4.481 1.00 98.31 85 VAL A CA 1
ATOM 659 C C . VAL A 1 85 ? -2.335 -9.988 4.980 1.00 98.31 85 VAL A C 1
ATOM 661 O O . VAL A 1 85 ? -2.525 -10.518 6.083 1.00 98.31 85 VAL A O 1
ATOM 664 N N . TYR A 1 86 ? -1.381 -10.366 4.137 1.00 96.88 86 TYR A N 1
ATOM 665 C CA . TYR A 1 86 ? -0.466 -11.471 4.361 1.00 96.88 86 TYR A CA 1
ATOM 666 C C . TYR A 1 86 ? 0.950 -10.945 4.534 1.00 96.88 86 TYR A C 1
ATOM 668 O O . TYR A 1 86 ? 1.364 -10.009 3.861 1.00 96.88 86 TYR A O 1
ATOM 676 N N . SER A 1 87 ? 1.696 -11.557 5.451 1.00 96.56 87 SER A N 1
ATOM 677 C CA . SER A 1 87 ? 3.131 -11.320 5.586 1.00 96.56 87 SER A CA 1
ATOM 678 C C . SER A 1 87 ? 3.864 -12.520 6.178 1.00 96.56 87 SER A C 1
ATOM 680 O O . SER A 1 87 ? 3.261 -13.409 6.790 1.00 96.56 87 SER A O 1
ATOM 682 N N . THR A 1 88 ? 5.183 -12.534 6.029 1.00 94.25 88 THR A N 1
ATOM 683 C CA . THR A 1 88 ? 6.097 -13.482 6.667 1.00 94.25 88 THR A CA 1
ATOM 684 C C . THR A 1 88 ? 6.929 -12.844 7.776 1.00 94.25 88 THR A C 1
ATOM 686 O O . THR A 1 88 ? 8.114 -13.144 7.914 1.00 94.25 88 THR A O 1
ATOM 689 N N . PHE A 1 89 ? 6.317 -11.995 8.603 1.00 95.25 89 PHE A N 1
ATOM 690 C CA . PHE A 1 89 ? 6.968 -11.480 9.805 1.00 95.25 89 PHE A CA 1
ATOM 691 C C . PHE A 1 89 ? 7.306 -12.628 10.768 1.00 95.25 89 PHE A C 1
ATOM 693 O O . PHE A 1 89 ? 6.525 -13.565 10.946 1.00 95.25 89 PHE A O 1
ATOM 700 N N . ALA A 1 90 ? 8.485 -12.596 11.386 1.00 93.75 90 ALA A N 1
ATOM 701 C CA . ALA A 1 90 ? 8.886 -13.652 12.306 1.00 93.75 90 ALA A CA 1
ATOM 702 C C . ALA A 1 90 ? 7.945 -13.689 13.530 1.00 93.75 90 ALA A C 1
ATOM 704 O O . ALA A 1 90 ? 7.650 -12.636 14.103 1.00 93.75 90 ALA A O 1
ATOM 705 N N . PRO A 1 91 ? 7.457 -14.871 13.949 1.00 92.62 91 PRO A N 1
ATOM 706 C CA . PRO A 1 91 ? 6.688 -14.969 15.182 1.00 92.62 91 PRO A CA 1
ATOM 707 C C . PRO A 1 91 ? 7.560 -14.553 16.378 1.00 92.62 91 PRO A C 1
ATOM 709 O O . PRO A 1 91 ? 8.757 -14.862 16.395 1.00 92.62 91 PRO A O 1
ATOM 712 N N . PRO A 1 92 ? 6.995 -13.860 17.383 1.00 92.75 92 PRO A N 1
ATOM 713 C CA . PRO A 1 92 ? 7.747 -13.535 18.585 1.00 92.75 92 PRO A CA 1
ATOM 714 C C . PRO A 1 92 ? 8.101 -14.811 19.364 1.00 92.75 92 PRO A C 1
ATOM 716 O O . PRO A 1 92 ? 7.398 -15.821 19.246 1.00 92.75 92 PRO A O 1
ATOM 719 N N . PRO A 1 93 ? 9.141 -14.766 20.214 1.00 91.44 93 PRO A N 1
ATOM 720 C CA . PRO A 1 93 ? 9.354 -15.791 21.226 1.00 91.44 93 PRO A CA 1
ATOM 721 C C . PRO A 1 93 ? 8.110 -15.980 22.102 1.00 91.44 93 PRO A C 1
ATOM 723 O O . PRO A 1 93 ? 7.320 -15.052 22.299 1.00 91.44 93 PRO A O 1
ATOM 726 N N . GLU A 1 94 ? 7.955 -17.177 22.665 1.00 88.62 94 GLU A N 1
ATOM 727 C CA . GLU A 1 94 ? 6.832 -17.487 23.547 1.00 88.62 94 GLU A CA 1
ATOM 728 C C . GLU A 1 94 ? 6.733 -16.471 24.698 1.00 88.62 94 GLU A C 1
ATOM 730 O O . GLU A 1 94 ? 7.732 -16.103 25.318 1.00 88.62 94 GLU A O 1
ATOM 735 N N . SER A 1 95 ? 5.512 -16.006 24.975 1.00 85.25 95 SER A N 1
ATOM 736 C CA . SER A 1 95 ? 5.207 -14.995 26.001 1.00 85.25 95 SER A CA 1
ATOM 737 C C . SER A 1 95 ? 5.835 -13.604 25.795 1.00 85.25 95 SER A C 1
ATOM 739 O O . SER A 1 95 ? 5.752 -12.771 26.697 1.00 85.25 95 SER A O 1
ATOM 741 N N . GLN A 1 96 ? 6.422 -13.311 24.628 1.00 90.94 96 GLN A N 1
ATOM 742 C CA . GLN A 1 96 ? 6.894 -11.967 24.274 1.00 90.94 96 GLN A CA 1
ATOM 743 C C . GLN A 1 96 ? 5.960 -11.278 23.268 1.00 90.94 96 GLN A C 1
ATOM 745 O O . GLN A 1 96 ? 5.340 -11.941 22.432 1.00 90.94 96 GLN A O 1
ATOM 750 N N . PRO A 1 97 ? 5.848 -9.937 23.308 1.00 92.44 97 PRO A N 1
ATOM 751 C CA . PRO A 1 97 ? 5.086 -9.211 22.306 1.00 92.44 97 PRO A CA 1
ATOM 752 C C . PRO A 1 97 ? 5.764 -9.292 20.932 1.00 92.44 97 PRO A C 1
ATOM 754 O O . PRO A 1 97 ? 6.984 -9.215 20.809 1.00 92.44 97 PRO A O 1
ATOM 757 N N . ALA A 1 98 ? 4.954 -9.357 19.877 1.00 95.31 98 ALA A N 1
ATOM 758 C CA . ALA A 1 98 ? 5.407 -9.143 18.506 1.00 95.31 98 ALA A CA 1
ATOM 759 C C . ALA A 1 98 ? 5.829 -7.677 18.325 1.00 95.31 98 ALA A C 1
ATOM 761 O O . ALA A 1 98 ? 4.972 -6.796 18.251 1.00 95.31 98 ALA A O 1
ATOM 762 N N . LEU A 1 99 ? 7.136 -7.405 18.280 1.00 95.62 99 LEU A N 1
ATOM 763 C CA . LEU A 1 99 ? 7.687 -6.064 18.071 1.00 95.62 99 LEU A CA 1
ATOM 764 C C . LEU A 1 99 ? 8.118 -5.903 16.616 1.00 95.62 99 LEU A C 1
ATOM 766 O O . LEU A 1 99 ? 9.102 -6.498 16.190 1.00 95.62 99 LEU A O 1
ATOM 770 N N . LEU A 1 100 ? 7.386 -5.088 15.863 1.00 94.81 100 LEU A N 1
ATOM 771 C CA . LEU A 1 100 ? 7.660 -4.864 14.451 1.00 94.81 100 LEU A CA 1
ATOM 772 C C . LEU A 1 100 ? 8.810 -3.865 14.275 1.00 94.81 100 LEU A C 1
ATOM 774 O O . LEU A 1 100 ? 8.748 -2.777 14.876 1.00 94.81 100 LEU A O 1
ATOM 778 N N . PRO A 1 101 ? 9.796 -4.202 13.424 1.00 93.62 101 PRO A N 1
ATOM 779 C CA . PRO A 1 101 ? 10.647 -3.230 12.749 1.00 93.62 101 PRO A CA 1
ATOM 780 C C . PRO A 1 101 ? 9.819 -2.221 11.944 1.00 93.62 101 PRO A C 1
ATOM 782 O O . PRO A 1 101 ? 8.642 -2.461 11.649 1.00 93.62 101 PRO A O 1
ATOM 785 N N . TRP A 1 102 ? 10.434 -1.092 11.595 1.00 92.69 102 TRP A N 1
ATOM 786 C CA . TRP A 1 102 ? 9.771 -0.037 10.828 1.00 92.69 102 TRP A CA 1
ATOM 787 C C . TRP A 1 102 ? 9.298 -0.547 9.464 1.00 92.69 102 TRP A C 1
ATOM 789 O O . TRP A 1 102 ? 8.171 -0.287 9.055 1.00 92.69 102 TRP A O 1
ATOM 799 N N . GLU A 1 103 ? 10.129 -1.347 8.809 1.00 91.19 103 GLU A N 1
ATOM 800 C CA . GLU A 1 103 ? 9.933 -1.870 7.461 1.00 91.19 103 GLU A CA 1
ATOM 801 C C . GLU A 1 103 ? 8.684 -2.755 7.402 1.00 91.19 103 GLU A C 1
ATOM 803 O O . GLU A 1 103 ? 7.832 -2.569 6.539 1.00 91.19 103 GLU A O 1
ATOM 808 N N . TYR A 1 104 ? 8.501 -3.648 8.382 1.00 95.38 104 TYR A N 1
ATOM 809 C CA . TYR A 1 104 ? 7.290 -4.469 8.478 1.00 95.38 104 TYR A CA 1
ATOM 810 C C . TYR A 1 104 ? 6.044 -3.639 8.778 1.00 95.38 104 TYR A C 1
ATOM 812 O O . TYR A 1 104 ? 4.983 -3.918 8.228 1.00 95.38 104 TYR A O 1
ATOM 820 N N . ALA A 1 105 ? 6.148 -2.616 9.632 1.00 96.56 105 ALA A N 1
ATOM 821 C CA . ALA A 1 105 ? 5.021 -1.720 9.865 1.00 96.56 105 ALA A CA 1
ATOM 822 C C . ALA A 1 105 ? 4.639 -0.972 8.575 1.00 96.56 105 ALA A C 1
ATOM 824 O O . ALA A 1 105 ? 3.459 -0.926 8.240 1.00 96.56 105 ALA A O 1
ATOM 825 N N . ASN A 1 106 ? 5.618 -0.454 7.825 1.00 96.00 106 ASN A N 1
ATOM 826 C CA . ASN A 1 106 ? 5.390 0.239 6.556 1.00 96.00 106 ASN A CA 1
ATOM 827 C C . ASN A 1 106 ? 4.739 -0.688 5.526 1.00 96.00 106 ASN A C 1
ATOM 829 O O . ASN A 1 106 ? 3.714 -0.339 4.950 1.00 96.00 106 ASN A O 1
ATOM 833 N N . VAL A 1 107 ? 5.267 -1.904 5.375 1.00 95.75 107 VAL A N 1
ATOM 834 C CA . VAL A 1 107 ? 4.701 -2.925 4.485 1.00 95.75 107 VAL A CA 1
ATOM 835 C C . VAL A 1 107 ? 3.277 -3.310 4.900 1.00 95.75 107 VAL A C 1
ATOM 837 O O . VAL A 1 107 ? 2.418 -3.494 4.048 1.00 95.75 107 VAL A O 1
ATOM 840 N N . PHE A 1 108 ? 2.947 -3.371 6.193 1.00 98.31 108 PHE A N 1
ATOM 841 C CA . PHE A 1 108 ? 1.562 -3.658 6.600 1.00 98.31 108 PHE A CA 1
ATOM 842 C C . PHE A 1 108 ? 0.607 -2.525 6.229 1.00 98.31 108 PHE A C 1
ATOM 844 O O . PHE A 1 108 ? -0.531 -2.800 5.852 1.00 98.31 108 PHE A O 1
ATOM 851 N N . PHE A 1 109 ? 1.053 -1.268 6.305 1.00 98.62 109 PHE A N 1
ATOM 852 C CA . PHE A 1 109 ? 0.288 -0.142 5.770 1.00 98.62 109 PHE A CA 1
ATOM 853 C C . PHE A 1 109 ? 0.162 -0.226 4.244 1.00 98.62 109 PHE A C 1
ATOM 855 O O . PHE A 1 109 ? -0.937 -0.008 3.739 1.00 98.62 109 PHE A O 1
ATOM 862 N N . HIS A 1 110 ? 1.221 -0.606 3.529 1.00 98.25 110 HIS A N 1
ATOM 863 C CA . HIS A 1 110 ? 1.185 -0.829 2.081 1.00 98.25 110 HIS A CA 1
ATOM 864 C C . HIS A 1 110 ? 0.101 -1.852 1.697 1.00 98.25 110 HIS A C 1
ATOM 866 O O . HIS A 1 110 ? -0.876 -1.511 1.029 1.00 98.25 110 HIS A O 1
ATOM 872 N N . GLU A 1 111 ? 0.177 -3.075 2.231 1.00 98.44 111 GLU A N 1
ATOM 873 C CA . GLU A 1 111 ? -0.797 -4.132 1.917 1.00 98.44 111 GLU A CA 1
ATOM 874 C C . GLU A 1 111 ? -2.219 -3.792 2.365 1.00 98.44 111 GLU A C 1
ATOM 876 O O . GLU A 1 111 ? -3.217 -4.206 1.768 1.00 98.44 111 GLU A O 1
ATOM 881 N N . PHE A 1 112 ? -2.342 -3.012 3.435 1.00 98.75 112 PHE A N 1
ATOM 882 C CA . PHE A 1 112 ? -3.636 -2.526 3.873 1.00 98.75 112 PHE A CA 1
ATOM 883 C C . PHE A 1 112 ? -4.214 -1.470 2.932 1.00 98.75 112 PHE A C 1
ATOM 885 O O . PHE A 1 112 ? -5.432 -1.415 2.803 1.00 98.75 112 PHE A O 1
ATOM 892 N N . GLY A 1 113 ? -3.393 -0.699 2.215 1.00 98.38 113 GLY A N 1
ATOM 893 C CA . GLY A 1 113 ? -3.860 0.193 1.153 1.00 98.38 113 GLY A CA 1
ATOM 894 C C . GLY A 1 113 ? -4.503 -0.574 -0.007 1.00 98.38 113 GLY A C 1
ATOM 895 O O . GLY A 1 113 ? -5.609 -0.225 -0.425 1.00 98.38 113 GLY A O 1
ATOM 896 N N . HIS A 1 114 ? -3.909 -1.697 -0.430 1.00 98.12 114 HIS A N 1
ATOM 897 C CA . HIS A 1 114 ? -4.550 -2.639 -1.366 1.00 98.12 114 HIS A CA 1
ATOM 898 C C . HIS A 1 114 ? -5.875 -3.178 -0.810 1.00 98.12 114 HIS A C 1
ATOM 900 O O . HIS A 1 114 ? -6.896 -3.227 -1.502 1.00 98.12 114 HIS A O 1
ATOM 906 N N . ALA A 1 115 ? -5.905 -3.539 0.476 1.00 98.38 115 ALA A N 1
ATOM 907 C CA . ALA A 1 115 ? -7.125 -4.031 1.108 1.00 98.38 115 ALA A CA 1
ATOM 908 C C . ALA A 1 115 ? -8.218 -2.949 1.179 1.00 98.38 115 ALA A C 1
ATOM 910 O O . ALA A 1 115 ? -9.391 -3.257 0.963 1.00 98.38 115 ALA A O 1
ATOM 911 N N . LEU A 1 116 ? -7.848 -1.694 1.444 1.00 98.31 116 LEU A N 1
ATOM 912 C CA . LEU A 1 116 ? -8.745 -0.539 1.427 1.00 98.31 116 LEU A CA 1
ATOM 913 C C . LEU A 1 116 ? -9.287 -0.286 0.019 1.00 98.31 116 LEU A C 1
ATOM 915 O O . LEU A 1 116 ? -10.490 -0.077 -0.130 1.00 98.31 116 LEU A O 1
ATOM 919 N N . HIS A 1 117 ? -8.449 -0.395 -1.013 1.00 97.81 117 HIS A N 1
ATOM 920 C CA . HIS A 1 117 ? -8.894 -0.312 -2.402 1.00 97.81 117 HIS A CA 1
ATOM 921 C C . HIS A 1 117 ? -10.003 -1.337 -2.691 1.00 97.81 117 HIS A C 1
ATOM 923 O O . HIS A 1 117 ? -11.054 -0.983 -3.226 1.00 97.81 117 HIS A O 1
ATOM 929 N N . MET A 1 118 ? -9.849 -2.579 -2.223 1.00 96.56 118 MET A N 1
ATOM 930 C CA . MET A 1 118 ? -10.900 -3.587 -2.381 1.00 96.56 118 MET A CA 1
ATOM 931 C C . MET A 1 118 ? -12.147 -3.323 -1.526 1.00 96.56 118 MET A C 1
ATOM 933 O O . MET A 1 118 ? -13.265 -3.488 -2.011 1.00 96.56 118 MET A O 1
ATOM 937 N N . LEU A 1 119 ? -11.990 -2.891 -0.271 1.00 97.44 119 LEU A N 1
ATOM 938 C CA . LEU A 1 119 ? -13.111 -2.613 0.643 1.00 97.44 119 LEU A CA 1
ATOM 939 C C . LEU A 1 119 ? -13.997 -1.446 0.180 1.00 97.44 119 LEU A C 1
ATOM 941 O O . LEU A 1 119 ? -15.158 -1.353 0.580 1.00 97.44 119 LEU A O 1
ATOM 945 N N . HIS A 1 120 ? -13.456 -0.547 -0.640 1.00 96.94 120 HIS A N 1
ATOM 946 C CA . HIS A 1 120 ? -14.183 0.584 -1.210 1.00 96.94 120 HIS A CA 1
ATOM 947 C C . HIS A 1 120 ? -14.751 0.316 -2.604 1.00 96.94 120 HIS A C 1
ATOM 949 O O . HIS A 1 120 ? -15.544 1.128 -3.084 1.00 96.94 120 HIS A O 1
ATOM 955 N N . CYS A 1 121 ? -14.386 -0.796 -3.244 1.00 93.56 121 CYS A N 1
ATOM 956 C CA . CYS A 1 121 ? -14.814 -1.101 -4.598 1.00 93.56 121 CYS A CA 1
ATOM 957 C C . CYS A 1 121 ? -16.343 -1.249 -4.685 1.00 93.56 121 CYS A C 1
ATOM 959 O O . CYS A 1 121 ? -16.970 -1.961 -3.899 1.00 93.56 121 CYS A O 1
ATOM 961 N N . THR A 1 122 ? -16.952 -0.583 -5.671 1.00 90.25 122 THR A N 1
ATOM 962 C CA . THR A 1 122 ? -18.410 -0.616 -5.902 1.00 90.25 122 THR A CA 1
ATOM 963 C C . THR A 1 122 ? -18.794 -1.172 -7.274 1.00 90.25 122 THR A C 1
ATOM 965 O O . THR A 1 122 ? -19.942 -1.034 -7.705 1.00 90.25 122 THR A O 1
ATOM 968 N N . SER A 1 123 ? -17.852 -1.811 -7.969 1.00 91.00 123 SER A N 1
ATOM 969 C CA . SER A 1 123 ? -18.046 -2.291 -9.336 1.00 91.00 123 SER A CA 1
ATOM 970 C C . SER A 1 123 ? -19.209 -3.279 -9.460 1.00 91.00 123 SER A C 1
ATOM 972 O O . SER A 1 123 ? -19.431 -4.143 -8.612 1.00 91.00 123 SER A O 1
ATOM 974 N N . SER A 1 124 ? -19.984 -3.145 -10.543 1.00 92.44 124 SER A N 1
ATOM 975 C CA . SER A 1 124 ? -21.087 -4.068 -10.823 1.00 92.44 124 SER A CA 1
ATOM 976 C C . SER A 1 124 ? -20.578 -5.464 -11.152 1.00 92.44 124 SER A C 1
ATOM 978 O O . SER A 1 124 ? -21.196 -6.417 -10.706 1.00 92.44 124 SER A O 1
ATOM 980 N N . TYR A 1 125 ? -19.460 -5.577 -11.870 1.00 94.19 125 TYR A N 1
ATOM 981 C CA . TYR A 1 125 ? -18.824 -6.844 -12.226 1.00 94.19 125 TYR A CA 1
ATOM 982 C C . TYR A 1 125 ? -17.480 -6.967 -11.517 1.00 94.19 125 TYR A C 1
ATOM 984 O O . TYR A 1 125 ? -16.708 -6.005 -11.527 1.00 94.19 125 TYR A O 1
ATOM 992 N N . ALA A 1 126 ? -17.190 -8.150 -10.970 1.00 92.69 126 ALA A N 1
ATOM 993 C CA . ALA A 1 126 ? -15.917 -8.439 -10.310 1.00 92.69 126 ALA A CA 1
ATOM 994 C C . ALA A 1 126 ? -14.716 -8.155 -11.229 1.00 92.69 126 ALA A C 1
ATOM 996 O O . ALA A 1 126 ? -13.785 -7.480 -10.818 1.00 92.69 126 ALA A O 1
ATOM 997 N N . SER A 1 127 ? -14.820 -8.485 -12.524 1.00 93.50 127 SER A N 1
ATOM 998 C CA . SER A 1 127 ? -13.782 -8.222 -13.537 1.00 93.50 127 SER A CA 1
ATOM 999 C C . SER A 1 127 ? -13.470 -6.739 -13.790 1.00 93.50 127 SER A C 1
ATOM 1001 O O . SER A 1 127 ? -12.556 -6.430 -14.545 1.00 93.50 127 SER A O 1
ATOM 1003 N N . LEU A 1 128 ? -14.252 -5.816 -13.223 1.00 94.62 128 LEU A N 1
ATOM 1004 C CA . LEU A 1 128 ? -13.995 -4.372 -13.244 1.00 94.62 128 LEU A CA 1
ATOM 1005 C C . LEU A 1 128 ? -13.621 -3.850 -11.847 1.00 94.62 128 LEU A C 1
ATOM 1007 O O . LEU A 1 128 ? -13.766 -2.660 -11.562 1.00 94.62 128 LEU A O 1
ATOM 1011 N N . GLY A 1 129 ? -13.236 -4.744 -10.940 1.00 92.88 129 GLY A N 1
ATOM 1012 C CA . GLY A 1 129 ? -12.928 -4.460 -9.547 1.00 92.88 129 GLY A CA 1
ATOM 1013 C C . GLY A 1 129 ? -11.606 -3.721 -9.337 1.00 92.88 129 GLY A C 1
ATOM 1014 O O . GLY A 1 129 ? -10.917 -3.334 -10.281 1.00 92.88 129 GLY A O 1
ATOM 1015 N N . SER A 1 130 ? -11.253 -3.528 -8.067 1.00 88.62 130 SER A N 1
ATOM 1016 C CA . SER A 1 130 ? -10.054 -2.800 -7.622 1.00 88.62 130 SER A CA 1
ATOM 1017 C C . SER A 1 130 ? -8.729 -3.452 -8.030 1.00 88.62 130 SER A C 1
ATOM 1019 O O . SER A 1 130 ? -7.733 -2.755 -8.153 1.00 88.62 130 SER A O 1
ATOM 1021 N N . GLN A 1 131 ? -8.709 -4.770 -8.240 1.00 84.88 131 GLN A N 1
ATOM 1022 C CA . GLN A 1 131 ? -7.507 -5.530 -8.625 1.00 84.88 131 GLN A CA 1
ATOM 1023 C C . GLN A 1 131 ? -7.414 -5.789 -10.134 1.00 84.88 131 GLN A C 1
ATOM 1025 O O . GLN A 1 131 ? -6.503 -6.453 -10.613 1.00 84.88 131 GLN A O 1
ATOM 1030 N N . HIS A 1 132 ? -8.361 -5.244 -10.898 1.00 92.75 132 HIS A N 1
ATOM 1031 C CA . HIS A 1 132 ? -8.366 -5.325 -12.353 1.00 92.75 132 HIS A CA 1
ATOM 1032 C C . HIS A 1 132 ? -7.987 -4.003 -13.012 1.00 92.75 132 HIS A C 1
ATOM 1034 O O . HIS A 1 132 ? -8.095 -3.895 -14.225 1.00 92.75 132 HIS A O 1
ATOM 1040 N N . VAL A 1 133 ? -7.574 -2.991 -12.241 1.00 94.56 133 VAL A N 1
ATOM 1041 C CA . VAL A 1 133 ? -7.093 -1.694 -12.747 1.00 94.56 133 VAL A CA 1
ATOM 1042 C C . VAL A 1 133 ? -5.822 -1.852 -13.592 1.00 94.56 133 VAL A C 1
ATOM 1044 O O . VAL A 1 133 ? -5.239 -2.933 -13.658 1.00 94.56 133 VAL A O 1
ATOM 1047 N N . ALA A 1 134 ? -5.393 -0.779 -14.261 1.00 94.56 134 ALA A N 1
ATOM 1048 C CA . ALA A 1 134 ? -4.086 -0.769 -14.917 1.00 94.56 134 ALA A CA 1
ATOM 1049 C C . ALA A 1 134 ? -2.983 -1.143 -13.908 1.00 94.56 134 ALA A C 1
ATOM 1051 O O . ALA A 1 134 ? -3.003 -0.681 -12.765 1.00 94.56 134 ALA A O 1
ATOM 1052 N N . TRP A 1 135 ? -2.050 -2.010 -14.306 1.00 93.31 135 TRP A N 1
ATOM 1053 C CA . TRP A 1 135 ? -1.089 -2.598 -13.364 1.00 93.31 135 TRP A CA 1
ATOM 1054 C C . TRP A 1 135 ? -0.112 -1.561 -12.793 1.00 93.31 135 TRP A C 1
ATOM 1056 O O . TRP A 1 135 ? 0.268 -1.631 -11.633 1.00 93.31 135 TRP A O 1
ATOM 1066 N N . ASP A 1 136 ? 0.194 -0.522 -13.563 1.00 94.44 136 ASP A N 1
ATOM 1067 C CA . ASP A 1 136 ? 0.978 0.641 -13.138 1.00 94.44 136 ASP A CA 1
ATOM 1068 C C . ASP A 1 136 ? 0.181 1.672 -12.314 1.00 94.44 136 ASP A C 1
ATOM 1070 O O . ASP A 1 136 ? 0.740 2.655 -11.829 1.00 94.44 136 ASP A O 1
ATOM 1074 N N . PHE A 1 137 ? -1.113 1.423 -12.090 1.00 96.38 137 PHE A N 1
ATOM 1075 C CA . PHE A 1 137 ? -1.981 2.173 -11.179 1.00 96.38 137 PHE A CA 1
ATOM 1076 C C . PHE A 1 137 ? -2.288 1.405 -9.888 1.00 96.38 137 PHE A C 1
ATOM 1078 O O . PHE A 1 137 ? -2.593 2.026 -8.872 1.00 96.38 137 PHE A O 1
ATOM 1085 N N . VAL A 1 138 ? -2.212 0.068 -9.893 1.00 95.69 138 VAL A N 1
ATOM 1086 C CA . VAL A 1 138 ? -2.652 -0.769 -8.760 1.00 95.69 138 VAL A CA 1
ATOM 1087 C C . VAL A 1 138 ? -1.935 -0.428 -7.452 1.00 95.69 138 VAL A C 1
ATOM 1089 O O . VAL A 1 138 ? -2.544 -0.487 -6.388 1.00 95.69 138 VAL A O 1
ATOM 1092 N N . GLU A 1 139 ? -0.678 0.009 -7.535 1.00 96.25 139 GLU A N 1
ATOM 1093 C CA . GLU A 1 139 ? 0.161 0.351 -6.385 1.00 96.25 139 GLU A CA 1
ATOM 1094 C C . GLU A 1 139 ? -0.141 1.719 -5.765 1.00 96.25 139 GLU A C 1
ATOM 1096 O O . GLU A 1 139 ? 0.268 1.992 -4.635 1.00 96.25 139 GLU A O 1
ATOM 1101 N N . LEU A 1 140 ? -0.880 2.591 -6.458 1.00 97.56 140 LEU A N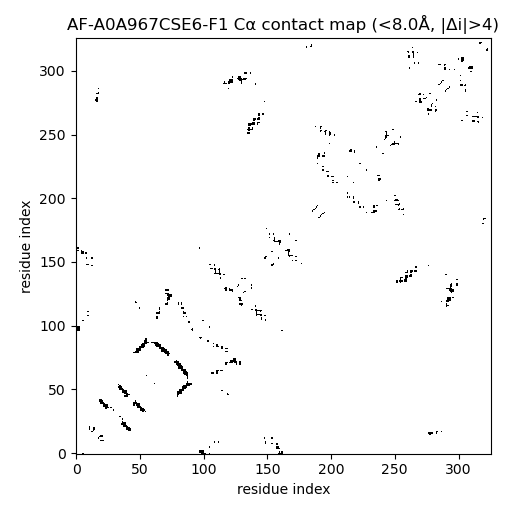 1
ATOM 1102 C CA . LEU A 1 140 ? -1.152 3.950 -5.986 1.00 97.56 140 LEU A CA 1
ATOM 1103 C C . LEU A 1 140 ? -1.849 3.940 -4.605 1.00 97.56 140 LEU A C 1
ATOM 1105 O O . LEU A 1 140 ? -1.351 4.601 -3.686 1.00 97.56 140 LEU A O 1
ATOM 1109 N N . PRO A 1 141 ? -2.939 3.175 -4.385 1.00 97.56 141 PRO A N 1
ATOM 1110 C CA . PRO A 1 141 ? -3.567 3.089 -3.070 1.00 97.56 141 PRO A CA 1
ATOM 1111 C C . PRO A 1 141 ? -2.683 2.525 -1.961 1.00 97.56 141 PRO A C 1
ATOM 1113 O O . PRO A 1 141 ? -2.825 2.938 -0.811 1.00 97.56 141 PRO A O 1
ATOM 1116 N N . ALA A 1 142 ? -1.774 1.609 -2.282 1.00 97.69 142 ALA A N 1
ATOM 1117 C CA . ALA A 1 142 ? -0.859 1.022 -1.314 1.00 97.69 142 ALA A CA 1
ATOM 1118 C C . ALA A 1 142 ? 0.244 2.004 -0.901 1.00 97.69 142 ALA A C 1
ATOM 1120 O O . ALA A 1 142 ? 0.405 2.300 0.286 1.00 97.69 142 ALA A O 1
ATOM 1121 N N . LEU A 1 143 ? 0.921 2.600 -1.885 1.00 96.31 143 LEU A N 1
ATOM 1122 C CA . LEU A 1 143 ? 2.036 3.529 -1.687 1.00 96.31 143 LEU A CA 1
ATOM 1123 C C . LEU A 1 143 ? 1.629 4.815 -0.972 1.00 96.31 143 LEU A C 1
ATOM 1125 O O . LEU A 1 143 ? 2.392 5.342 -0.153 1.00 96.31 143 LEU A O 1
ATOM 1129 N N . ILE A 1 144 ? 0.436 5.346 -1.265 1.00 96.06 144 ILE A N 1
ATOM 1130 C CA . ILE A 1 144 ? -0.056 6.503 -0.520 1.00 96.06 144 ILE A CA 1
ATOM 1131 C C . ILE A 1 144 ? -0.341 6.093 0.928 1.00 96.06 144 ILE A C 1
ATOM 1133 O O . ILE A 1 144 ? 0.058 6.818 1.836 1.00 96.06 144 ILE A O 1
ATOM 1137 N N . ASN A 1 145 ? -0.948 4.921 1.174 1.00 98.25 145 ASN A N 1
ATOM 1138 C CA . ASN A 1 145 ? -1.379 4.500 2.511 1.00 98.25 145 ASN A CA 1
ATOM 1139 C C . ASN A 1 145 ? -0.210 4.353 3.506 1.00 98.25 145 ASN A C 1
ATOM 1141 O O . ASN A 1 145 ? -0.373 4.600 4.701 1.00 98.25 145 ASN A O 1
ATOM 1145 N N . GLU A 1 146 ? 1.000 4.067 3.022 1.00 96.31 146 GLU A N 1
ATOM 1146 C CA . GLU A 1 146 ? 2.237 4.110 3.817 1.00 96.31 146 GLU A CA 1
ATOM 1147 C C . GLU A 1 146 ? 2.486 5.461 4.506 1.00 96.31 146 GLU A C 1
ATOM 1149 O O . GLU A 1 146 ? 3.162 5.539 5.535 1.00 96.31 146 GLU A O 1
ATOM 1154 N N . ARG A 1 147 ? 1.963 6.561 3.953 1.00 93.31 147 ARG A N 1
ATOM 1155 C CA . ARG A 1 147 ? 2.201 7.914 4.478 1.00 93.31 147 ARG A CA 1
ATOM 1156 C C . ARG A 1 147 ? 1.569 8.134 5.838 1.00 93.31 147 ARG A C 1
ATOM 1158 O O . ARG A 1 147 ? 2.155 8.845 6.647 1.00 93.31 147 ARG A O 1
ATOM 1165 N N . TRP A 1 148 ? 0.464 7.461 6.134 1.00 96.88 148 TRP A N 1
ATOM 1166 C CA . TRP A 1 148 ? -0.188 7.574 7.432 1.00 96.88 148 TRP A CA 1
ATOM 1167 C C . TRP A 1 148 ? 0.663 6.996 8.563 1.00 96.88 148 TRP A C 1
ATOM 1169 O O . TRP A 1 148 ? 0.645 7.543 9.658 1.00 96.88 148 TRP A O 1
ATOM 1179 N N . LEU A 1 149 ? 1.496 5.976 8.319 1.00 96.25 149 LEU A N 1
ATOM 1180 C CA . LEU A 1 149 ? 2.436 5.493 9.340 1.00 96.25 149 LEU A CA 1
ATOM 1181 C C . LEU A 1 149 ? 3.448 6.573 9.761 1.00 96.25 149 LEU A C 1
ATOM 1183 O O . LEU A 1 149 ? 3.932 6.555 10.889 1.00 96.25 149 LEU A O 1
ATOM 1187 N N . ARG A 1 150 ? 3.776 7.506 8.863 1.00 92.25 150 ARG A N 1
ATOM 1188 C CA . ARG A 1 150 ? 4.748 8.586 9.104 1.00 92.25 150 ARG A CA 1
ATOM 1189 C C . ARG A 1 150 ? 4.138 9.805 9.786 1.00 92.25 150 ARG A C 1
ATOM 1191 O O . ARG A 1 150 ? 4.874 10.719 10.144 1.00 92.25 150 ARG A O 1
ATOM 1198 N N . ASP A 1 151 ? 2.822 9.833 9.952 1.00 93.94 151 ASP A N 1
ATOM 1199 C CA . ASP A 1 151 ? 2.126 10.947 10.574 1.00 93.94 151 ASP A CA 1
ATOM 1200 C C . ASP A 1 151 ? 2.521 11.096 12.057 1.00 93.94 151 ASP A C 1
ATOM 1202 O O . ASP A 1 151 ? 2.350 10.150 12.838 1.00 93.94 151 ASP A O 1
ATOM 1206 N N . PRO A 1 152 ? 3.012 12.273 12.487 1.00 93.56 152 PRO A N 1
ATOM 1207 C CA . PRO A 1 152 ? 3.364 12.506 13.882 1.00 93.56 152 PRO A CA 1
ATOM 1208 C C . PRO A 1 152 ? 2.192 12.322 14.854 1.00 93.56 152 PRO A C 1
ATOM 1210 O O . PRO A 1 152 ? 2.419 11.871 15.978 1.00 93.56 152 PRO A O 1
ATOM 1213 N N . GLU A 1 153 ? 0.946 12.625 14.455 1.00 94.19 153 GLU A N 1
ATOM 1214 C CA . GLU A 1 153 ? -0.220 12.395 15.325 1.00 94.19 153 GLU A CA 1
ATOM 1215 C C . GLU A 1 153 ? -0.441 10.891 15.552 1.00 94.19 153 GLU A C 1
ATOM 1217 O O . GLU A 1 153 ? -0.572 10.442 16.698 1.00 94.19 153 GLU A O 1
ATOM 1222 N N . LEU A 1 154 ? -0.438 10.100 14.477 1.00 97.00 154 LEU A N 1
ATOM 1223 C CA . LEU A 1 154 ? -0.549 8.646 14.532 1.00 97.00 154 LEU A CA 1
ATOM 1224 C C . LEU A 1 154 ? 0.575 8.031 15.374 1.00 97.00 154 LEU A C 1
ATOM 1226 O O . LEU A 1 154 ? 0.305 7.255 16.299 1.00 97.00 154 LEU A O 1
ATOM 1230 N N . LEU A 1 155 ? 1.831 8.396 15.106 1.00 96.31 155 LEU A N 1
ATOM 1231 C CA . LEU A 1 155 ? 2.979 7.884 15.854 1.00 96.31 155 LEU A CA 1
ATOM 1232 C C . LEU A 1 155 ? 2.911 8.290 17.329 1.00 96.31 155 LEU A C 1
ATOM 1234 O O . LEU A 1 155 ? 3.033 7.428 18.197 1.00 96.31 155 LEU A O 1
ATOM 1238 N N . GLY A 1 156 ? 2.611 9.552 17.639 1.00 94.25 156 GLY A N 1
ATOM 1239 C CA . GLY A 1 156 ? 2.455 10.015 19.022 1.00 94.25 156 GLY A CA 1
ATOM 1240 C C . GLY A 1 156 ? 1.340 9.286 19.786 1.00 94.25 156 GLY A C 1
ATOM 1241 O O . GLY A 1 156 ? 1.419 9.101 21.005 1.00 94.25 156 GLY A O 1
ATOM 1242 N N . ARG A 1 157 ? 0.304 8.814 19.082 1.00 95.25 157 ARG A N 1
ATOM 1243 C CA . ARG A 1 157 ? -0.809 8.065 19.678 1.00 95.25 157 ARG A CA 1
ATOM 1244 C C . ARG A 1 157 ? -0.471 6.593 19.921 1.00 95.25 157 ARG A C 1
ATOM 1246 O O . ARG A 1 157 ? -0.768 6.085 21.012 1.00 95.25 157 ARG A O 1
ATOM 1253 N N . PHE A 1 158 ? 0.117 5.918 18.932 1.00 97.25 158 PHE A N 1
ATOM 1254 C CA . PHE A 1 158 ? 0.237 4.453 18.901 1.00 97.25 158 PHE A CA 1
ATOM 1255 C C . PHE A 1 158 ? 1.658 3.919 19.080 1.00 97.25 158 PHE A C 1
ATOM 1257 O O . PHE A 1 158 ? 1.823 2.784 19.531 1.00 97.25 158 PHE A O 1
ATOM 1264 N N . ALA A 1 159 ? 2.695 4.696 18.773 1.00 95.94 159 ALA A N 1
ATOM 1265 C CA . ALA A 1 159 ? 4.074 4.272 18.966 1.00 95.94 159 ALA A CA 1
ATOM 1266 C C . ALA A 1 159 ? 4.446 4.365 20.452 1.00 95.94 159 ALA A C 1
ATOM 1268 O O . ALA A 1 159 ? 5.016 5.347 20.915 1.00 95.94 159 ALA A O 1
ATOM 1269 N N . ARG A 1 160 ? 4.081 3.333 21.219 1.00 95.06 160 ARG A N 1
ATOM 1270 C CA . ARG A 1 160 ? 4.315 3.250 22.666 1.00 95.06 160 ARG A CA 1
ATOM 1271 C C . ARG A 1 160 ? 5.337 2.185 23.012 1.00 95.06 160 ARG A C 1
ATOM 1273 O O . ARG A 1 160 ? 5.376 1.113 22.399 1.00 95.06 160 ARG A O 1
ATOM 1280 N N . HIS A 1 161 ? 6.153 2.472 24.017 1.00 95.81 161 HIS A N 1
ATOM 1281 C CA . HIS A 1 161 ? 7.116 1.516 24.535 1.00 95.81 161 HIS A CA 1
ATOM 1282 C C . HIS A 1 161 ? 6.389 0.324 25.173 1.00 95.81 161 HIS A C 1
ATOM 1284 O O . HIS A 1 161 ? 5.490 0.499 25.994 1.00 95.81 161 HIS A O 1
ATOM 1290 N N . HIS A 1 162 ? 6.772 -0.902 24.806 1.00 94.50 162 HIS A N 1
ATOM 1291 C CA . HIS A 1 162 ? 5.969 -2.088 25.122 1.00 94.50 162 HIS A CA 1
ATOM 1292 C C . HIS A 1 162 ? 5.934 -2.443 26.619 1.00 94.50 162 HIS A C 1
ATOM 1294 O O . HIS A 1 162 ? 4.999 -3.108 27.050 1.00 94.50 162 HIS A O 1
ATOM 1300 N N . LEU A 1 163 ? 6.930 -2.012 27.407 1.00 94.00 163 LEU A N 1
ATOM 1301 C CA . LEU A 1 163 ? 6.961 -2.245 28.861 1.00 94.00 163 LEU A CA 1
ATOM 1302 C C . LEU A 1 163 ? 6.339 -1.102 29.659 1.00 94.00 163 LEU A C 1
ATOM 1304 O O . LEU A 1 163 ? 5.709 -1.339 30.681 1.00 94.00 163 LEU A O 1
ATOM 1308 N N . THR A 1 164 ? 6.571 0.139 29.233 1.00 96.00 164 THR A N 1
ATOM 1309 C CA . THR A 1 164 ? 6.266 1.328 30.046 1.00 96.00 164 THR A CA 1
ATOM 1310 C C . THR A 1 164 ? 5.007 2.049 29.580 1.00 96.00 164 THR A C 1
ATOM 1312 O O . THR A 1 164 ? 4.456 2.841 30.330 1.00 96.00 164 THR A O 1
ATOM 1315 N N . GLY A 1 165 ? 4.544 1.806 28.350 1.00 94.44 165 GLY A N 1
ATOM 1316 C CA . GLY A 1 165 ? 3.405 2.508 27.752 1.00 94.44 165 GLY A CA 1
ATOM 1317 C C . GLY A 1 165 ? 3.690 3.960 27.344 1.00 94.44 165 GLY A C 1
ATOM 1318 O O . GLY A 1 165 ? 2.831 4.595 26.721 1.00 94.44 165 GLY A O 1
ATOM 1319 N N . GLU A 1 166 ? 4.887 4.469 27.649 1.00 96.44 166 GLU A N 1
ATOM 1320 C CA . GLU A 1 166 ? 5.315 5.826 27.308 1.00 96.44 166 GLU A CA 1
ATOM 1321 C C . GLU A 1 166 ? 5.298 6.039 25.786 1.00 96.44 166 GLU A C 1
ATOM 1323 O O . GLU A 1 166 ? 5.696 5.132 25.039 1.00 96.44 166 GLU A O 1
ATOM 1328 N N . PRO A 1 167 ? 4.814 7.199 25.307 1.00 96.25 167 PRO A N 1
ATOM 1329 C CA . PRO A 1 167 ? 4.819 7.523 23.887 1.00 96.25 167 PRO A CA 1
ATOM 1330 C C . PRO A 1 167 ? 6.249 7.700 23.369 1.00 96.25 167 PRO A C 1
ATOM 1332 O O . PRO A 1 167 ? 7.163 8.059 24.114 1.00 96.25 167 PRO A O 1
ATOM 1335 N N . MET A 1 168 ? 6.439 7.463 22.073 1.00 95.06 168 MET A N 1
ATOM 1336 C CA . MET A 1 168 ? 7.684 7.777 21.385 1.00 95.06 168 MET A CA 1
ATOM 1337 C C . MET A 1 168 ? 7.971 9.285 21.509 1.00 95.06 168 MET A C 1
ATOM 1339 O O . MET A 1 168 ? 7.110 10.088 21.147 1.00 95.06 168 MET A O 1
ATOM 1343 N N . PRO A 1 169 ? 9.159 9.681 21.998 1.00 95.06 169 PRO A N 1
ATOM 1344 C CA . PRO A 1 169 ? 9.586 11.075 22.010 1.00 95.06 169 PRO A CA 1
ATOM 1345 C C . PRO A 1 169 ? 9.543 11.696 20.612 1.00 95.06 169 PRO A C 1
ATOM 1347 O O . PRO A 1 169 ? 9.948 11.054 19.638 1.00 95.06 169 PRO A O 1
ATOM 1350 N N . THR A 1 170 ? 9.116 12.956 20.520 1.00 93.56 170 THR A N 1
ATOM 1351 C CA . THR A 1 170 ? 9.055 13.704 19.253 1.00 93.56 170 THR A CA 1
ATOM 1352 C C . THR A 1 170 ? 10.410 13.731 18.550 1.00 93.56 170 THR A C 1
ATOM 1354 O O . THR A 1 170 ? 10.484 13.556 17.340 1.00 93.56 170 THR A O 1
ATOM 1357 N N . GLU A 1 171 ? 11.507 13.815 19.304 1.00 95.00 171 GLU A N 1
ATOM 1358 C CA . GLU A 1 171 ? 12.861 13.826 18.750 1.00 95.00 171 GLU A CA 1
ATOM 1359 C C . GLU A 1 171 ? 13.216 12.514 18.031 1.00 95.00 171 GLU A C 1
ATOM 1361 O O . GLU A 1 171 ? 14.045 12.512 17.121 1.00 95.00 171 GLU A O 1
ATOM 1366 N N . LEU A 1 172 ? 12.622 11.381 18.431 1.00 93.81 172 LEU A N 1
ATOM 1367 C CA . LEU A 1 172 ? 12.791 10.110 17.722 1.00 93.81 172 LEU A CA 1
ATOM 1368 C C . LEU A 1 172 ? 11.924 10.045 16.462 1.00 93.81 172 LEU A C 1
ATOM 1370 O O . LEU A 1 172 ? 12.396 9.514 15.458 1.00 93.81 172 LEU A O 1
ATOM 1374 N N . ILE A 1 173 ? 10.718 10.620 16.485 1.00 92.00 173 ILE A N 1
ATOM 1375 C CA . ILE A 1 173 ? 9.867 10.758 15.292 1.00 92.00 173 ILE A CA 1
ATOM 1376 C C . ILE A 1 173 ? 10.601 11.587 14.228 1.00 92.00 173 ILE A C 1
ATOM 1378 O O . ILE A 1 173 ? 10.745 11.144 13.088 1.00 92.00 173 ILE A O 1
ATOM 1382 N N . ASP A 1 174 ? 11.174 12.727 14.620 1.00 90.88 174 ASP A N 1
ATOM 1383 C CA . ASP A 1 174 ? 11.943 13.594 13.721 1.00 90.88 174 ASP A CA 1
ATOM 1384 C C . ASP A 1 174 ? 13.173 12.880 13.138 1.00 90.88 174 ASP A C 1
ATOM 1386 O O . ASP A 1 174 ? 13.501 13.043 11.961 1.00 90.88 174 ASP A O 1
ATOM 1390 N N . ARG A 1 175 ? 13.857 12.053 13.942 1.00 92.44 175 ARG A N 1
ATOM 1391 C CA . ARG A 1 175 ? 15.010 11.260 13.481 1.00 92.44 175 ARG A CA 1
ATOM 1392 C C . ARG A 1 175 ? 14.619 10.156 12.507 1.00 92.44 175 ARG A C 1
ATOM 1394 O O . ARG A 1 175 ? 15.379 9.915 11.572 1.00 92.44 175 ARG A O 1
ATOM 1401 N N . ILE A 1 176 ? 13.473 9.500 12.699 1.00 90.31 176 ILE A N 1
ATOM 1402 C CA . ILE A 1 176 ? 12.939 8.540 11.720 1.00 90.31 176 ILE A CA 1
ATOM 1403 C C . ILE A 1 176 ? 12.705 9.263 10.395 1.00 90.31 176 ILE A C 1
ATOM 1405 O O . ILE A 1 176 ? 13.178 8.810 9.356 1.00 90.31 176 ILE A O 1
ATOM 1409 N N . GLU A 1 177 ? 12.054 10.426 10.432 1.00 86.19 177 GLU A N 1
ATOM 1410 C CA . GLU A 1 177 ? 11.772 11.201 9.226 1.00 86.19 177 GLU A CA 1
ATOM 1411 C C . GLU A 1 177 ? 13.050 11.646 8.502 1.00 86.19 177 GLU A C 1
ATOM 1413 O O . GLU A 1 177 ? 13.145 11.538 7.278 1.00 86.19 177 GLU A O 1
ATOM 1418 N N . GLN A 1 178 ? 14.063 12.095 9.247 1.00 87.56 178 GLN A N 1
ATOM 1419 C CA . GLN A 1 178 ? 15.375 12.423 8.688 1.00 87.56 178 GLN A CA 1
ATOM 1420 C C . GLN A 1 178 ? 16.070 11.192 8.095 1.00 87.56 178 GLN A C 1
ATOM 1422 O O . GLN A 1 178 ? 16.575 11.274 6.979 1.00 87.56 178 GLN A O 1
ATOM 1427 N N . GLY A 1 179 ? 16.069 10.055 8.797 1.00 88.19 179 GLY A N 1
ATOM 1428 C CA . GLY A 1 179 ? 16.683 8.811 8.326 1.00 88.19 179 GLY A CA 1
ATOM 1429 C C . GLY A 1 179 ? 16.066 8.314 7.019 1.00 88.19 179 GLY A C 1
ATOM 1430 O O . GLY A 1 179 ? 16.788 8.011 6.071 1.00 88.19 179 GLY A O 1
ATOM 1431 N N . LEU A 1 180 ? 14.734 8.344 6.922 1.00 83.50 180 LEU A N 1
ATOM 1432 C CA . LEU A 1 180 ? 14.012 7.945 5.714 1.00 83.50 180 LEU A CA 1
ATOM 1433 C C . LEU A 1 180 ? 14.368 8.810 4.500 1.00 83.50 180 LEU A C 1
ATOM 1435 O O . LEU A 1 180 ? 14.355 8.305 3.384 1.00 83.50 180 LEU A O 1
ATOM 1439 N N . LYS A 1 181 ? 14.696 10.097 4.672 1.00 79.75 181 LYS A N 1
ATOM 1440 C CA . LYS A 1 181 ? 15.126 10.952 3.549 1.00 79.75 181 LYS A CA 1
ATOM 1441 C C . LYS A 1 181 ? 16.444 10.486 2.927 1.00 79.75 181 LYS A C 1
ATOM 1443 O O . LYS A 1 181 ? 16.598 10.611 1.718 1.00 79.75 181 LYS A O 1
ATOM 1448 N N . TYR A 1 182 ? 17.363 9.943 3.727 1.00 77.50 182 TYR A N 1
ATOM 1449 C CA . TYR A 1 182 ? 18.642 9.423 3.236 1.00 77.50 182 TYR A CA 1
ATOM 1450 C C . TYR A 1 182 ? 18.511 8.030 2.618 1.00 77.50 182 TYR A C 1
ATOM 1452 O O . TYR A 1 182 ? 19.123 7.772 1.590 1.00 77.50 182 TYR A O 1
ATOM 1460 N N . ASP A 1 183 ? 17.704 7.151 3.212 1.00 72.50 183 ASP A N 1
ATOM 1461 C CA . ASP A 1 183 ? 17.531 5.768 2.741 1.00 72.50 183 ASP A CA 1
ATOM 1462 C C . ASP A 1 183 ? 16.860 5.698 1.358 1.00 72.50 183 ASP A C 1
ATOM 1464 O O . ASP A 1 183 ? 17.230 4.922 0.481 1.00 72.50 183 ASP A O 1
ATOM 1468 N N . ARG A 1 184 ? 15.924 6.618 1.117 1.00 72.19 184 ARG A N 1
ATOM 1469 C CA . ARG A 1 184 ? 15.080 6.660 -0.081 1.00 72.19 184 ARG A CA 1
ATOM 1470 C C . ARG A 1 184 ? 15.824 6.772 -1.411 1.00 72.19 184 ARG A C 1
ATOM 1472 O O . ARG A 1 184 ? 15.280 6.324 -2.416 1.00 72.19 184 ARG A O 1
ATOM 1479 N N . ILE A 1 185 ? 17.020 7.364 -1.451 1.00 68.31 185 ILE A N 1
ATOM 1480 C CA . ILE A 1 185 ? 17.806 7.420 -2.696 1.00 68.31 185 ILE A CA 1
ATOM 1481 C C . ILE A 1 185 ? 18.315 6.023 -3.086 1.00 68.31 185 ILE A C 1
ATOM 1483 O O . ILE A 1 185 ? 18.358 5.688 -4.270 1.00 68.31 185 ILE A O 1
ATOM 1487 N N . PHE A 1 186 ? 18.636 5.194 -2.087 1.00 70.81 186 PHE A N 1
ATOM 1488 C CA . PHE A 1 186 ? 19.036 3.804 -2.272 1.00 70.81 186 PHE A CA 1
ATOM 1489 C C . PHE A 1 186 ? 17.823 2.922 -2.571 1.00 70.81 186 PHE A C 1
ATOM 1491 O O . PHE A 1 186 ? 17.865 2.134 -3.507 1.00 70.81 186 PHE A O 1
ATOM 1498 N N . SER A 1 187 ? 16.692 3.129 -1.893 1.00 69.94 187 SER A N 1
ATOM 1499 C CA . SER A 1 187 ? 15.475 2.393 -2.258 1.00 69.94 187 SER A CA 1
ATOM 1500 C C . SER A 1 187 ? 15.048 2.691 -3.705 1.00 69.94 187 SER A C 1
ATOM 1502 O O . SER A 1 187 ? 14.678 1.794 -4.448 1.00 69.94 187 SER A O 1
ATOM 1504 N N . LEU A 1 188 ? 15.130 3.947 -4.156 1.00 73.19 188 LEU A N 1
ATOM 1505 C CA . LEU A 1 188 ? 14.705 4.308 -5.510 1.00 73.19 188 LEU A CA 1
ATOM 1506 C C . LEU A 1 188 ? 15.580 3.667 -6.596 1.00 73.19 188 LEU A C 1
ATOM 1508 O O . LEU A 1 188 ? 15.055 3.075 -7.540 1.00 73.19 188 LEU A O 1
ATOM 1512 N N . ASN A 1 189 ? 16.902 3.844 -6.501 1.00 74.75 189 ASN A N 1
ATOM 1513 C CA . ASN A 1 189 ? 17.798 3.536 -7.610 1.00 74.75 189 ASN A CA 1
ATOM 1514 C C . ASN A 1 189 ? 18.160 2.038 -7.655 1.00 74.75 189 ASN A C 1
ATOM 1516 O O . ASN A 1 189 ? 17.624 1.332 -8.513 1.00 74.75 189 ASN A O 1
ATOM 1520 N N . PRO A 1 190 ? 18.999 1.501 -6.751 1.00 76.44 190 PRO A N 1
ATOM 1521 C CA . PRO A 1 190 ? 19.359 0.096 -6.826 1.00 76.44 190 PRO A CA 1
ATOM 1522 C C . PRO A 1 190 ? 18.235 -0.878 -6.463 1.00 76.44 190 PRO A C 1
ATOM 1524 O O . PRO A 1 190 ? 18.234 -1.976 -7.005 1.00 76.44 190 PRO A O 1
ATOM 1527 N N . ASP A 1 191 ? 17.269 -0.518 -5.617 1.00 80.94 191 ASP A N 1
ATOM 1528 C CA . ASP A 1 191 ? 16.289 -1.511 -5.158 1.00 80.94 191 ASP A CA 1
ATOM 1529 C C . ASP A 1 191 ? 15.050 -1.631 -6.058 1.00 80.94 191 ASP A C 1
ATOM 1531 O O . ASP A 1 191 ? 14.487 -2.719 -6.153 1.00 80.94 191 ASP A O 1
ATOM 1535 N N . PHE A 1 192 ? 14.649 -0.569 -6.768 1.00 85.12 192 PHE A N 1
ATOM 1536 C CA . PHE A 1 192 ? 13.489 -0.600 -7.674 1.00 85.12 192 PHE A CA 1
ATOM 1537 C C . PHE A 1 192 ? 13.837 -0.297 -9.134 1.00 85.12 192 PHE A C 1
ATOM 1539 O O . PHE A 1 192 ? 13.436 -1.056 -10.018 1.00 85.12 192 PHE A O 1
ATOM 1546 N N . LEU A 1 193 ? 14.590 0.773 -9.417 1.00 90.88 193 LEU A N 1
ATOM 1547 C CA . LEU A 1 193 ? 14.866 1.182 -10.798 1.00 90.88 193 LEU A CA 1
ATOM 1548 C C . LEU A 1 193 ? 15.752 0.172 -11.539 1.00 90.88 193 LEU A C 1
ATOM 1550 O O . LEU A 1 193 ? 15.404 -0.226 -12.652 1.00 90.88 193 LEU A O 1
ATOM 1554 N N . LEU A 1 194 ? 16.867 -0.266 -10.942 1.00 93.06 194 LEU A N 1
ATOM 1555 C CA . LEU A 1 194 ? 17.764 -1.225 -11.599 1.00 93.06 194 LEU A CA 1
ATOM 1556 C C . LEU A 1 194 ? 17.067 -2.573 -11.884 1.00 93.06 194 LEU A C 1
ATOM 1558 O O . LEU A 1 194 ? 17.100 -3.001 -13.042 1.00 93.06 194 LEU A O 1
ATOM 1562 N N . PRO A 1 195 ? 16.364 -3.217 -10.926 1.00 93.50 195 PRO A N 1
ATOM 1563 C CA . PRO A 1 195 ? 15.602 -4.431 -11.209 1.00 93.50 195 PRO A CA 1
ATOM 1564 C C . PRO A 1 195 ? 14.501 -4.221 -12.252 1.00 93.50 195 PRO A C 1
ATOM 1566 O O . PRO A 1 195 ? 14.276 -5.111 -13.067 1.00 93.50 195 PRO A O 1
ATOM 1569 N N . ALA A 1 196 ? 13.833 -3.060 -12.275 1.00 94.75 196 ALA A N 1
ATOM 1570 C CA . ALA A 1 196 ? 12.810 -2.764 -13.281 1.00 94.75 196 ALA A CA 1
ATOM 1571 C C . ALA A 1 196 ? 13.395 -2.622 -14.696 1.00 94.75 196 ALA A C 1
ATOM 1573 O O . ALA A 1 196 ? 12.777 -3.053 -15.669 1.00 94.75 196 ALA A O 1
ATOM 1574 N N . ILE A 1 197 ? 14.604 -2.068 -14.834 1.00 96.12 197 ILE A N 1
ATOM 1575 C CA . ILE A 1 197 ? 15.301 -2.024 -16.128 1.00 96.12 197 ILE A CA 1
ATOM 1576 C C . ILE A 1 197 ? 15.712 -3.435 -16.567 1.00 96.12 197 ILE A C 1
ATOM 1578 O O . ILE A 1 197 ? 15.543 -3.776 -17.738 1.00 96.12 197 ILE A O 1
ATOM 1582 N N . VAL A 1 198 ? 16.220 -4.263 -15.647 1.00 95.88 198 VAL A N 1
ATOM 1583 C CA . VAL A 1 198 ? 16.545 -5.673 -15.924 1.00 95.88 198 VAL A CA 1
ATOM 1584 C C . VAL A 1 198 ? 15.295 -6.442 -16.366 1.00 95.88 198 VAL A C 1
ATOM 1586 O O . VAL A 1 198 ? 15.338 -7.124 -17.388 1.00 95.88 198 VAL A O 1
ATOM 1589 N N . ASP A 1 199 ? 14.173 -6.279 -15.659 1.00 95.88 199 ASP A N 1
ATOM 1590 C CA . ASP A 1 199 ? 12.865 -6.849 -16.005 1.00 95.88 199 ASP A CA 1
ATOM 1591 C C . ASP A 1 199 ? 12.450 -6.493 -17.439 1.00 95.88 199 ASP A C 1
ATOM 1593 O O . ASP A 1 199 ? 12.213 -7.381 -18.261 1.00 95.88 199 ASP A O 1
ATOM 1597 N N . LEU A 1 200 ? 12.440 -5.201 -17.781 1.00 96.44 200 LEU A N 1
ATOM 1598 C CA . LEU A 1 200 ? 12.077 -4.751 -19.125 1.00 96.44 200 LEU A CA 1
ATOM 1599 C C . LEU A 1 200 ? 13.032 -5.289 -20.194 1.00 96.44 200 LEU A C 1
ATOM 1601 O O . LEU A 1 200 ? 12.577 -5.729 -21.248 1.00 96.44 200 LEU A O 1
ATOM 1605 N N . ARG A 1 201 ? 14.347 -5.295 -19.942 1.00 96.00 201 ARG A N 1
ATOM 1606 C CA . ARG A 1 201 ? 15.329 -5.839 -20.893 1.00 96.00 201 ARG A CA 1
ATOM 1607 C C . ARG A 1 201 ? 15.086 -7.317 -21.166 1.00 96.00 201 ARG A C 1
ATOM 1609 O O . ARG A 1 201 ? 15.024 -7.702 -22.330 1.00 96.00 201 ARG A O 1
ATOM 1616 N N . LEU A 1 202 ? 14.890 -8.121 -20.122 1.00 94.88 202 LEU A N 1
ATOM 1617 C CA . LEU A 1 202 ? 14.596 -9.548 -20.266 1.00 94.88 202 LEU A CA 1
ATOM 1618 C C . LEU A 1 202 ? 13.341 -9.783 -21.112 1.00 94.88 202 LEU A C 1
ATOM 1620 O O . LEU A 1 202 ? 13.364 -10.596 -22.034 1.00 94.88 202 LEU A O 1
ATOM 1624 N N . HIS A 1 203 ? 12.264 -9.043 -20.843 1.00 93.50 203 HIS A N 1
ATOM 1625 C CA . HIS A 1 203 ? 10.999 -9.219 -21.556 1.00 93.50 203 HIS A CA 1
ATOM 1626 C C . HIS A 1 203 ? 11.018 -8.663 -22.987 1.00 93.50 203 HIS A C 1
ATOM 1628 O O . HIS A 1 203 ? 10.319 -9.192 -23.848 1.00 93.50 203 HIS A O 1
ATOM 1634 N N . LEU A 1 204 ? 11.850 -7.660 -23.281 1.00 94.25 204 LEU A N 1
ATOM 1635 C CA . LEU A 1 204 ? 12.072 -7.159 -24.644 1.00 94.25 204 LEU A CA 1
ATOM 1636 C C . LEU A 1 204 ? 12.950 -8.089 -25.493 1.00 94.25 204 LEU A C 1
ATOM 1638 O O . LEU A 1 204 ? 12.879 -8.041 -26.719 1.00 94.25 204 LEU A O 1
ATOM 1642 N N . MET A 1 205 ? 13.769 -8.935 -24.863 1.00 93.25 205 MET A N 1
ATOM 1643 C CA . MET A 1 205 ? 14.575 -9.948 -25.556 1.00 93.25 205 MET A CA 1
ATOM 1644 C C . MET A 1 205 ? 13.759 -11.173 -25.988 1.00 93.25 205 MET A C 1
ATOM 1646 O O . MET A 1 205 ? 14.237 -11.964 -26.801 1.00 93.25 205 MET A O 1
ATOM 1650 N N . ALA A 1 206 ? 12.545 -11.351 -25.463 1.00 84.38 206 ALA A N 1
ATOM 1651 C CA . ALA A 1 206 ? 11.679 -12.458 -25.839 1.00 84.38 206 ALA A CA 1
ATOM 1652 C C . ALA A 1 206 ? 11.174 -12.287 -27.285 1.00 84.38 206 ALA A C 1
ATOM 1654 O O . ALA A 1 206 ? 10.278 -11.495 -27.564 1.00 84.38 206 ALA A O 1
ATOM 1655 N N . ASP A 1 207 ? 11.726 -13.071 -28.211 1.00 88.25 207 ASP A N 1
ATOM 1656 C CA . ASP A 1 207 ? 11.403 -13.025 -29.646 1.00 88.25 207 ASP A CA 1
ATOM 1657 C C . ASP A 1 207 ? 10.547 -14.217 -30.123 1.00 88.25 207 ASP A C 1
ATOM 1659 O O . ASP A 1 207 ? 10.242 -14.351 -31.309 1.00 88.25 207 ASP A O 1
ATOM 1663 N N . GLY A 1 208 ? 10.167 -15.112 -29.205 1.00 86.62 208 GLY A N 1
ATOM 1664 C CA . GLY A 1 208 ? 9.400 -16.323 -29.504 1.00 86.62 208 GLY A CA 1
ATOM 1665 C C . GLY A 1 208 ? 10.188 -17.419 -30.233 1.00 86.62 208 GLY A C 1
ATOM 1666 O O . GLY A 1 208 ? 9.609 -18.452 -30.567 1.00 86.62 208 GLY A O 1
ATOM 1667 N N . SER A 1 209 ? 11.497 -17.245 -30.452 1.00 92.06 209 SER A N 1
ATOM 1668 C CA . SER A 1 209 ? 12.359 -18.235 -31.118 1.00 92.06 209 SER A CA 1
ATOM 1669 C C . SER A 1 209 ? 12.608 -19.494 -30.281 1.00 92.06 209 SER A C 1
ATOM 1671 O O . SER A 1 209 ? 13.060 -20.513 -30.806 1.00 92.06 209 SER A O 1
ATOM 1673 N N . GLY A 1 210 ? 12.349 -19.417 -28.971 1.00 85.44 210 GLY A N 1
ATOM 1674 C CA . GLY A 1 210 ? 12.682 -20.461 -28.005 1.00 85.44 210 GLY A CA 1
ATOM 1675 C C . GLY A 1 210 ? 14.181 -20.574 -27.713 1.00 85.44 210 GLY A C 1
ATOM 1676 O O . GLY A 1 210 ? 14.586 -21.532 -27.054 1.00 85.44 210 GLY A O 1
ATOM 1677 N N . GLN A 1 211 ? 15.010 -19.635 -28.192 1.00 89.69 211 GLN A N 1
ATOM 1678 C CA . GLN A 1 211 ? 16.416 -19.581 -27.801 1.00 89.69 211 GLN A CA 1
ATOM 1679 C C . GLN A 1 211 ? 16.534 -19.276 -26.300 1.00 89.69 211 GLN A C 1
ATOM 1681 O O . GLN A 1 211 ? 15.806 -18.421 -25.789 1.00 89.69 211 GLN A O 1
ATOM 1686 N N . PRO A 1 212 ? 17.425 -19.973 -25.573 1.00 91.25 212 PRO A N 1
ATOM 1687 C CA . PRO A 1 212 ? 17.604 -19.728 -24.153 1.00 91.25 212 PRO A CA 1
ATOM 1688 C C . PRO A 1 212 ? 18.190 -18.331 -23.925 1.00 91.25 212 PRO A C 1
ATOM 1690 O O . PRO A 1 212 ? 19.178 -17.952 -24.553 1.00 91.25 212 PRO A O 1
ATOM 1693 N N . ILE A 1 213 ? 17.597 -17.594 -22.989 1.00 92.88 213 ILE A N 1
ATOM 1694 C CA . ILE A 1 213 ? 18.134 -16.334 -22.473 1.00 92.88 213 ILE A CA 1
ATOM 1695 C C . ILE A 1 213 ? 18.826 -16.647 -21.147 1.00 92.88 213 ILE A C 1
ATOM 1697 O O . ILE A 1 213 ? 18.203 -17.187 -20.231 1.00 92.88 213 ILE A O 1
ATOM 1701 N N . ASP A 1 214 ? 20.107 -16.303 -21.032 1.00 95.38 214 ASP A N 1
ATOM 1702 C CA . ASP A 1 214 ? 20.805 -16.338 -19.748 1.00 95.38 214 ASP A CA 1
ATOM 1703 C C . ASP A 1 214 ? 20.437 -15.086 -18.944 1.00 95.38 214 ASP A C 1
ATOM 1705 O O . ASP A 1 214 ? 21.038 -14.022 -19.096 1.00 95.38 214 ASP A O 1
ATOM 1709 N N . ALA A 1 215 ? 19.405 -15.205 -18.107 1.00 95.06 215 ALA A N 1
ATOM 1710 C CA . ALA A 1 215 ? 18.888 -14.075 -17.344 1.00 95.06 215 ALA A CA 1
ATOM 1711 C C . ALA A 1 215 ? 19.915 -13.492 -16.359 1.00 95.06 215 ALA A C 1
ATOM 1713 O O . ALA A 1 215 ? 19.902 -12.288 -16.111 1.00 95.06 215 ALA A O 1
ATOM 1714 N N . VAL A 1 216 ? 20.814 -14.324 -15.818 1.00 96.69 216 VAL A N 1
ATOM 1715 C CA . VAL A 1 216 ? 21.860 -13.878 -14.884 1.00 96.69 216 VAL A CA 1
ATOM 1716 C C . VAL A 1 216 ? 22.915 -13.068 -15.629 1.00 96.69 216 VAL A C 1
ATOM 1718 O O . VAL A 1 216 ? 23.342 -12.024 -15.139 1.00 96.69 216 VAL A O 1
ATOM 1721 N N . GLN A 1 217 ? 23.304 -13.506 -16.828 1.00 97.06 217 GLN A N 1
ATOM 1722 C CA . GLN A 1 217 ? 24.216 -12.741 -17.674 1.00 97.06 217 GLN A CA 1
ATOM 1723 C C . GLN A 1 217 ? 23.602 -11.393 -18.082 1.00 97.06 217 GLN A C 1
ATOM 1725 O O . GLN A 1 217 ? 24.253 -10.363 -17.928 1.00 97.06 217 GLN A O 1
ATOM 1730 N N . VAL A 1 218 ? 22.334 -11.379 -18.514 1.00 96.56 218 VAL A N 1
ATOM 1731 C CA . VAL A 1 218 ? 21.619 -10.140 -18.878 1.00 96.56 218 VAL A CA 1
ATOM 1732 C C . VAL A 1 218 ? 21.534 -9.167 -17.703 1.00 96.56 218 VAL A C 1
ATOM 1734 O O . VAL A 1 218 ? 21.753 -7.969 -17.890 1.00 96.56 218 VAL A O 1
ATOM 1737 N N . GLU A 1 219 ? 21.233 -9.660 -16.498 1.00 96.31 219 GLU A N 1
ATOM 1738 C CA . GLU A 1 219 ? 21.242 -8.845 -15.282 1.00 96.31 219 GLU A CA 1
ATOM 1739 C C . GLU A 1 219 ? 22.631 -8.241 -15.044 1.00 96.31 219 GLU A C 1
ATOM 1741 O O . GLU A 1 219 ? 22.758 -7.022 -14.968 1.00 96.31 219 GLU A O 1
ATOM 1746 N N . ASN A 1 220 ? 23.680 -9.066 -14.988 1.00 95.69 220 ASN A N 1
ATOM 1747 C CA . ASN A 1 220 ? 25.038 -8.597 -14.705 1.00 95.69 220 ASN A CA 1
ATOM 1748 C C . ASN A 1 220 ? 25.530 -7.563 -15.729 1.00 95.69 220 ASN A C 1
ATOM 1750 O O . ASN A 1 220 ? 26.066 -6.527 -15.334 1.00 95.69 220 ASN A O 1
ATOM 1754 N N . ASP A 1 221 ? 25.303 -7.804 -17.023 1.00 96.81 221 ASP A N 1
ATOM 1755 C CA . ASP A 1 221 ? 25.685 -6.872 -18.089 1.00 96.81 221 ASP A CA 1
ATOM 1756 C C . ASP A 1 221 ? 24.917 -5.552 -17.983 1.00 96.81 221 ASP A C 1
ATOM 1758 O O . ASP A 1 221 ? 25.494 -4.474 -18.129 1.00 96.81 221 ASP A O 1
ATOM 1762 N N . THR A 1 222 ? 23.622 -5.623 -17.665 1.00 96.06 222 THR A N 1
ATOM 1763 C CA . THR A 1 222 ? 22.778 -4.438 -17.476 1.00 96.06 222 THR A CA 1
ATOM 1764 C C . THR A 1 222 ? 23.238 -3.599 -16.291 1.00 96.06 222 THR A C 1
ATOM 1766 O O . THR A 1 222 ? 23.341 -2.379 -16.406 1.00 96.06 222 THR A O 1
ATOM 1769 N N . LEU A 1 223 ? 23.543 -4.226 -15.156 1.00 94.31 223 LEU A N 1
ATOM 1770 C CA . LEU A 1 223 ? 23.997 -3.513 -13.961 1.00 94.31 223 LEU A CA 1
ATOM 1771 C C . LEU A 1 223 ? 25.388 -2.905 -14.153 1.00 94.31 223 LEU A C 1
ATOM 1773 O O . LEU A 1 223 ? 25.628 -1.790 -13.689 1.00 94.31 223 LEU A O 1
ATOM 1777 N N . ALA A 1 224 ? 26.277 -3.595 -14.872 1.00 94.44 224 ALA A N 1
ATOM 1778 C CA . ALA A 1 224 ? 27.584 -3.063 -15.241 1.00 94.44 224 ALA A CA 1
ATOM 1779 C C . ALA A 1 224 ? 27.459 -1.842 -16.169 1.00 94.44 224 ALA A C 1
ATOM 1781 O O . ALA A 1 224 ? 28.121 -0.830 -15.944 1.00 94.44 224 ALA A O 1
ATOM 1782 N N . GLU A 1 225 ? 26.578 -1.900 -17.173 1.00 95.94 225 GLU A N 1
ATOM 1783 C CA . GLU A 1 225 ? 26.303 -0.778 -18.083 1.00 95.94 225 GLU A CA 1
ATOM 1784 C C . GLU A 1 225 ? 25.738 0.445 -17.345 1.00 95.94 225 GLU A C 1
ATOM 1786 O O . GLU A 1 225 ? 26.139 1.576 -17.619 1.00 95.94 225 GLU A O 1
ATOM 1791 N N . LEU A 1 226 ? 24.836 0.221 -16.385 1.00 92.81 226 LEU A N 1
ATOM 1792 C CA . LEU A 1 226 ? 24.222 1.274 -15.569 1.00 92.81 226 LEU A CA 1
ATOM 1793 C C . LEU A 1 226 ? 25.138 1.783 -14.443 1.00 92.81 226 LEU A C 1
ATOM 1795 O O . LEU A 1 226 ? 24.767 2.717 -13.731 1.00 92.81 226 LEU A O 1
ATOM 1799 N N . GLY A 1 227 ? 26.330 1.200 -14.284 1.00 91.12 227 GLY A N 1
ATOM 1800 C CA . GLY A 1 227 ? 27.313 1.616 -13.288 1.00 91.12 227 GLY A CA 1
ATOM 1801 C C . GLY A 1 227 ? 26.888 1.322 -11.850 1.00 91.12 227 GLY A C 1
ATOM 1802 O O . GLY A 1 227 ? 27.127 2.149 -10.967 1.00 91.12 227 GLY A O 1
ATOM 1803 N N . MET A 1 228 ? 26.245 0.173 -11.602 1.00 89.75 228 MET A N 1
ATOM 1804 C CA . MET A 1 228 ? 25.908 -0.253 -10.242 1.00 89.75 228 MET A CA 1
ATOM 1805 C C . MET A 1 228 ? 27.184 -0.321 -9.379 1.00 89.75 228 MET A C 1
ATOM 1807 O O . MET A 1 228 ? 28.161 -0.937 -9.804 1.00 89.75 228 MET A O 1
ATOM 1811 N N . PRO A 1 229 ? 27.210 0.289 -8.178 1.00 86.94 229 PRO A N 1
ATOM 1812 C CA . PRO A 1 229 ? 28.397 0.263 -7.326 1.00 86.94 229 PRO A CA 1
ATOM 1813 C C . PRO A 1 229 ? 28.785 -1.158 -6.887 1.00 86.94 229 PRO A C 1
ATOM 1815 O O . PRO A 1 229 ? 27.932 -1.904 -6.414 1.00 86.94 229 PRO A O 1
ATOM 1818 N N . ASP A 1 230 ? 30.083 -1.485 -6.922 1.00 84.31 230 ASP A N 1
ATOM 1819 C CA . ASP A 1 230 ? 30.630 -2.820 -6.589 1.00 84.31 230 ASP A CA 1
ATOM 1820 C C . ASP A 1 230 ? 30.258 -3.347 -5.187 1.00 84.31 230 ASP A C 1
ATOM 1822 O O . ASP A 1 230 ? 30.310 -4.547 -4.930 1.00 84.31 230 ASP A O 1
ATOM 1826 N N . GLY A 1 231 ? 29.927 -2.453 -4.251 1.00 85.00 231 GLY A N 1
ATOM 1827 C CA . GLY A 1 231 ? 29.548 -2.800 -2.879 1.00 85.00 231 GLY A CA 1
ATOM 1828 C C . GLY A 1 231 ? 28.047 -2.984 -2.657 1.00 85.00 231 GLY A C 1
ATOM 1829 O O . GLY A 1 231 ? 27.645 -3.197 -1.514 1.00 85.00 231 GLY A O 1
ATOM 1830 N N . TRP A 1 232 ? 27.226 -2.848 -3.701 1.00 86.25 232 TRP A N 1
ATOM 1831 C CA . TRP A 1 232 ? 25.775 -2.965 -3.605 1.00 86.25 232 TRP A CA 1
ATOM 1832 C C . TRP A 1 232 ? 25.281 -4.278 -4.207 1.00 86.25 232 TRP A C 1
ATOM 1834 O O . TRP A 1 232 ? 25.795 -4.746 -5.222 1.00 86.25 232 TRP A O 1
ATOM 1844 N N . ASP A 1 233 ? 24.250 -4.853 -3.594 1.00 85.88 233 ASP A N 1
ATOM 1845 C CA . ASP A 1 233 ? 23.561 -6.031 -4.107 1.00 85.88 233 ASP A CA 1
ATOM 1846 C C . ASP A 1 233 ? 22.077 -5.717 -4.295 1.00 85.88 233 ASP A C 1
ATOM 1848 O O . ASP A 1 233 ? 21.483 -5.000 -3.490 1.00 85.88 233 ASP A O 1
ATOM 1852 N N . LEU A 1 234 ? 21.477 -6.232 -5.368 1.00 86.19 234 LEU A N 1
ATOM 1853 C CA . LEU A 1 234 ? 20.058 -6.018 -5.622 1.00 86.19 234 LEU A CA 1
ATOM 1854 C C . LEU A 1 234 ? 19.224 -6.822 -4.631 1.00 86.19 234 LEU A C 1
ATOM 1856 O O . LEU A 1 234 ? 19.393 -8.035 -4.503 1.00 86.19 234 LEU A O 1
ATOM 1860 N N . ILE A 1 235 ? 18.212 -6.187 -4.045 1.00 84.75 235 ILE A N 1
ATOM 1861 C CA . ILE A 1 235 ? 17.196 -6.905 -3.265 1.00 84.75 235 ILE A CA 1
ATOM 1862 C C . ILE A 1 235 ? 16.363 -7.876 -4.129 1.00 84.75 235 ILE A C 1
ATOM 1864 O O . ILE A 1 235 ? 15.801 -8.845 -3.620 1.00 84.75 235 ILE A O 1
ATOM 1868 N N . MET A 1 236 ? 16.297 -7.641 -5.446 1.00 89.81 236 MET A N 1
ATOM 1869 C CA . MET A 1 236 ? 15.471 -8.381 -6.406 1.00 89.81 236 MET A CA 1
ATOM 1870 C C . MET A 1 236 ? 16.295 -8.941 -7.577 1.00 89.81 236 MET A C 1
ATOM 1872 O O . MET A 1 236 ? 16.057 -8.599 -8.735 1.00 89.81 236 MET A O 1
ATOM 1876 N N . ARG A 1 237 ? 17.247 -9.836 -7.281 1.00 93.12 237 ARG A N 1
ATOM 1877 C CA . ARG A 1 237 ? 17.991 -10.585 -8.309 1.00 93.12 237 ARG A CA 1
ATOM 1878 C C . ARG A 1 237 ? 17.092 -11.523 -9.099 1.00 93.12 237 ARG A C 1
ATOM 1880 O O . ARG A 1 237 ? 16.231 -12.184 -8.518 1.00 93.12 237 ARG A O 1
ATOM 1887 N N . VAL A 1 238 ? 17.368 -11.699 -10.389 1.00 94.62 238 VAL A N 1
ATOM 1888 C CA . VAL A 1 238 ? 16.615 -12.593 -11.287 1.00 94.62 238 VAL A CA 1
ATOM 1889 C C . VAL A 1 238 ? 16.440 -14.016 -10.739 1.00 94.62 238 VAL A C 1
ATOM 1891 O O . VAL A 1 238 ? 15.384 -14.616 -10.896 1.00 94.62 238 VAL A O 1
ATOM 1894 N N . THR A 1 239 ? 17.424 -14.563 -10.024 1.00 93.50 239 THR A N 1
ATOM 1895 C CA . THR A 1 239 ? 17.366 -15.941 -9.494 1.00 93.50 239 THR A CA 1
ATOM 1896 C C . THR A 1 239 ? 16.317 -16.143 -8.399 1.00 93.50 239 THR A C 1
ATOM 1898 O O . THR A 1 239 ? 15.926 -17.278 -8.129 1.00 93.50 239 THR A O 1
ATOM 1901 N N . HIS A 1 240 ? 15.854 -15.062 -7.772 1.00 90.50 240 HIS A N 1
ATOM 1902 C CA . HIS A 1 240 ? 14.869 -15.093 -6.693 1.00 90.50 240 HIS A CA 1
ATOM 1903 C C . HIS A 1 240 ? 13.846 -13.952 -6.787 1.00 90.50 240 HIS A C 1
ATOM 1905 O O . HIS A 1 240 ? 13.198 -13.609 -5.794 1.00 90.50 240 HIS A O 1
ATOM 1911 N N . ASN A 1 241 ? 13.680 -13.349 -7.966 1.00 90.88 241 ASN A N 1
ATOM 1912 C CA . ASN A 1 241 ? 12.727 -12.266 -8.161 1.00 90.88 241 ASN A CA 1
ATOM 1913 C C . ASN A 1 241 ? 11.310 -12.836 -8.309 1.00 90.88 241 ASN A C 1
ATOM 1915 O O . ASN A 1 241 ? 10.848 -13.170 -9.401 1.00 90.88 241 ASN A O 1
ATOM 1919 N N . PHE A 1 242 ? 10.619 -12.942 -7.173 1.00 88.81 242 PHE A N 1
ATOM 1920 C CA . PHE A 1 242 ? 9.239 -13.412 -7.121 1.00 88.81 242 PHE A CA 1
ATOM 1921 C C . PHE A 1 242 ? 8.306 -12.550 -7.979 1.00 88.81 242 PHE A C 1
ATOM 1923 O O . PHE A 1 242 ? 7.450 -13.104 -8.661 1.00 88.81 242 PHE A O 1
ATOM 1930 N N . HIS A 1 243 ? 8.482 -11.225 -7.987 1.00 90.62 243 HIS A N 1
ATOM 1931 C CA . HIS A 1 243 ? 7.566 -10.292 -8.646 1.00 90.62 243 HIS A CA 1
ATOM 1932 C C . HIS A 1 243 ? 7.445 -10.554 -10.149 1.00 90.62 243 HIS A C 1
ATOM 1934 O O . HIS A 1 243 ? 6.326 -10.584 -10.661 1.00 90.62 243 HIS A O 1
ATOM 1940 N N . ILE A 1 244 ? 8.573 -10.778 -10.829 1.00 91.56 244 ILE A N 1
ATOM 1941 C CA . ILE A 1 244 ? 8.613 -10.883 -12.297 1.00 91.56 244 ILE A CA 1
ATOM 1942 C C . ILE A 1 244 ? 8.424 -12.314 -12.816 1.00 91.56 244 ILE A C 1
ATOM 1944 O O . ILE A 1 244 ? 7.965 -12.489 -13.937 1.00 91.56 244 ILE A O 1
ATOM 1948 N N . PHE A 1 245 ? 8.764 -13.345 -12.028 1.00 91.12 245 PHE A N 1
ATOM 1949 C CA . PHE A 1 245 ? 8.712 -14.743 -12.492 1.00 91.12 245 PHE A CA 1
ATOM 1950 C C . PHE A 1 245 ? 7.540 -15.560 -11.943 1.00 91.12 245 PHE A C 1
ATOM 1952 O O . PHE A 1 245 ? 7.211 -16.603 -12.507 1.00 91.12 245 PHE A O 1
ATOM 1959 N N . ILE A 1 246 ? 6.931 -15.133 -10.835 1.00 86.00 246 ILE A N 1
ATOM 1960 C CA . ILE A 1 246 ? 5.818 -15.852 -10.189 1.00 86.00 246 ILE A CA 1
ATOM 1961 C C . ILE A 1 246 ? 4.627 -14.918 -9.938 1.00 86.00 246 ILE A C 1
ATOM 1963 O O . ILE A 1 246 ? 3.478 -15.341 -10.048 1.00 86.00 246 ILE A O 1
ATOM 1967 N N . GLY A 1 247 ? 4.903 -13.665 -9.583 1.00 84.06 247 GLY A N 1
ATOM 1968 C CA . GLY A 1 247 ? 3.916 -12.618 -9.374 1.00 84.06 247 GLY A CA 1
ATOM 1969 C C . GLY A 1 247 ? 3.392 -12.012 -10.676 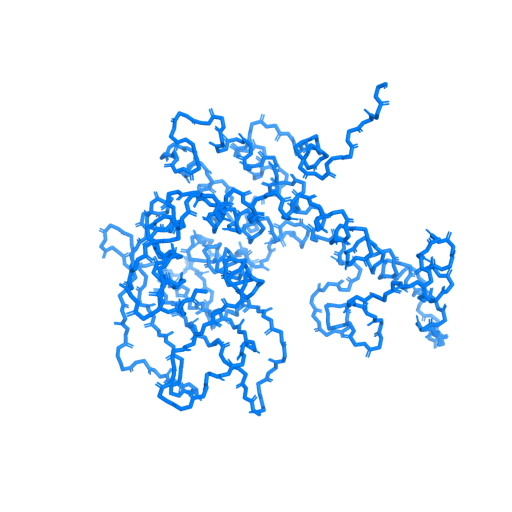1.00 84.06 247 GLY A C 1
ATOM 1970 O O . GLY A 1 247 ? 3.618 -12.517 -11.773 1.00 84.06 247 GLY A O 1
ATOM 1971 N N . GLY A 1 248 ? 2.665 -10.903 -10.537 1.00 87.75 248 GLY A N 1
ATOM 1972 C CA . GLY A 1 248 ? 2.021 -10.211 -11.656 1.00 87.75 248 GLY A CA 1
ATOM 1973 C C . GLY A 1 248 ? 2.869 -9.140 -12.348 1.00 87.75 248 GLY A C 1
ATOM 1974 O O . GLY A 1 248 ? 2.322 -8.405 -13.156 1.00 87.75 248 GLY A O 1
ATOM 1975 N N . TYR A 1 249 ? 4.166 -9.011 -12.043 1.00 94.12 249 TYR A N 1
ATOM 1976 C CA . TYR A 1 249 ? 4.988 -7.861 -12.469 1.00 94.12 249 TYR A CA 1
ATOM 1977 C C . TYR A 1 249 ? 5.962 -8.184 -13.607 1.00 94.12 249 TYR A C 1
ATOM 1979 O O . TYR A 1 249 ? 6.928 -7.453 -13.804 1.00 94.12 249 TYR A O 1
ATOM 1987 N N . ALA A 1 250 ? 5.738 -9.266 -14.351 1.00 94.56 250 ALA A N 1
ATOM 1988 C CA . ALA A 1 250 ? 6.487 -9.552 -15.572 1.00 94.56 250 ALA A CA 1
ATOM 1989 C C . ALA A 1 250 ? 6.352 -8.382 -16.567 1.00 94.56 250 ALA A C 1
ATOM 1991 O O . ALA A 1 250 ? 5.230 -8.027 -16.934 1.00 94.56 250 ALA A O 1
ATOM 1992 N N . ALA A 1 251 ? 7.471 -7.773 -16.979 1.00 95.12 251 ALA A N 1
ATOM 1993 C CA . ALA A 1 251 ? 7.501 -6.530 -17.763 1.00 95.12 251 ALA A CA 1
ATOM 1994 C C . ALA A 1 251 ? 6.732 -5.364 -17.109 1.00 95.12 251 ALA A C 1
ATOM 1996 O O . ALA A 1 251 ? 6.227 -4.471 -17.790 1.00 95.12 251 ALA A O 1
ATOM 1997 N N . GLY A 1 252 ? 6.610 -5.393 -15.785 1.00 94.94 252 GLY A N 1
ATOM 1998 C CA . GLY A 1 252 ? 5.719 -4.541 -15.012 1.00 94.94 252 GLY A CA 1
ATOM 1999 C C . GLY A 1 252 ? 6.322 -4.082 -13.693 1.00 94.94 252 GLY A C 1
ATOM 2000 O O . GLY A 1 252 ? 5.646 -3.368 -12.958 1.00 94.94 252 GLY A O 1
ATOM 2001 N N . LEU A 1 253 ? 7.574 -4.425 -13.370 1.00 94.25 253 LEU A N 1
ATOM 2002 C CA . LEU A 1 253 ? 8.184 -4.028 -12.096 1.00 94.25 253 LEU A CA 1
ATOM 2003 C C . LEU A 1 253 ? 8.334 -2.500 -11.970 1.00 94.25 253 LEU A C 1
ATOM 2005 O O . LEU A 1 253 ? 8.316 -1.958 -10.865 1.00 94.25 253 LEU A O 1
ATOM 2009 N N . TYR A 1 254 ? 8.371 -1.788 -13.103 1.00 94.38 254 TYR A N 1
ATOM 2010 C CA . TYR A 1 254 ? 8.331 -0.322 -13.158 1.00 94.38 254 TYR A CA 1
ATOM 2011 C C . TYR A 1 254 ? 7.057 0.280 -12.529 1.00 94.38 254 TYR A C 1
ATOM 2013 O O . TYR A 1 254 ? 7.065 1.457 -12.160 1.00 94.38 254 TYR A O 1
ATOM 2021 N N . SER A 1 255 ? 5.989 -0.514 -12.376 1.00 94.62 255 SER A N 1
ATOM 2022 C CA . SER A 1 255 ? 4.691 -0.099 -11.824 1.00 94.62 255 SER A CA 1
ATOM 2023 C C . SER A 1 255 ? 4.811 0.541 -10.443 1.00 94.62 255 SER A C 1
ATOM 2025 O O . SER A 1 255 ? 4.104 1.503 -10.167 1.00 94.62 255 SER A O 1
ATOM 2027 N N . TYR A 1 256 ? 5.744 0.084 -9.597 1.00 92.38 256 TYR A N 1
ATOM 2028 C CA . TYR A 1 256 ? 5.992 0.703 -8.290 1.00 92.38 256 TYR A CA 1
ATOM 2029 C C . TYR A 1 256 ? 6.430 2.166 -8.418 1.00 92.38 256 TYR A C 1
ATOM 2031 O O . TYR A 1 256 ? 5.890 3.039 -7.743 1.00 92.38 256 TYR A O 1
ATOM 2039 N N . LEU A 1 257 ? 7.385 2.453 -9.309 1.00 91.94 257 LEU A N 1
ATOM 2040 C CA . LEU A 1 257 ? 7.888 3.815 -9.514 1.00 91.94 257 LEU A CA 1
ATOM 2041 C C . LEU A 1 257 ? 6.869 4.689 -10.242 1.00 91.94 257 LEU A C 1
ATOM 2043 O O . LEU A 1 257 ? 6.705 5.859 -9.900 1.00 91.94 257 LEU A O 1
ATOM 2047 N N . TRP A 1 258 ? 6.161 4.108 -11.210 1.00 94.81 258 TRP A N 1
ATOM 2048 C CA . TRP A 1 258 ? 5.084 4.782 -11.928 1.00 94.81 258 TRP A CA 1
ATOM 2049 C C . TRP A 1 258 ? 3.959 5.207 -10.980 1.00 94.81 258 TRP A C 1
ATOM 2051 O O . TRP A 1 258 ? 3.509 6.352 -11.002 1.00 94.81 258 TRP A O 1
ATOM 2061 N N . ALA A 1 259 ? 3.553 4.315 -10.081 1.00 95.81 259 ALA A N 1
ATOM 2062 C CA . ALA A 1 259 ? 2.546 4.608 -9.080 1.00 95.81 259 ALA A CA 1
ATOM 2063 C C . ALA A 1 259 ? 3.045 5.531 -7.961 1.00 95.81 259 ALA A C 1
ATOM 2065 O O . ALA A 1 259 ? 2.244 6.313 -7.452 1.00 95.81 259 ALA A O 1
ATOM 2066 N N . ASP A 1 260 ? 4.334 5.516 -7.585 1.00 93.62 260 ASP A N 1
ATOM 2067 C CA . ASP A 1 260 ? 4.854 6.440 -6.558 1.00 93.62 260 ASP A CA 1
ATOM 2068 C C . ASP A 1 260 ? 4.847 7.895 -7.054 1.00 93.62 260 ASP A C 1
ATOM 2070 O O . ASP A 1 260 ? 4.678 8.800 -6.238 1.00 93.62 260 ASP A O 1
ATOM 2074 N N . VAL A 1 261 ? 4.924 8.139 -8.375 1.00 94.62 261 VAL A N 1
ATOM 2075 C CA . VAL A 1 261 ? 4.656 9.472 -8.957 1.00 94.62 261 VAL A CA 1
ATOM 2076 C C . VAL A 1 261 ? 3.258 9.934 -8.560 1.00 94.62 261 VAL A C 1
ATOM 2078 O O . VAL A 1 261 ? 3.106 10.964 -7.903 1.00 94.62 261 VAL A O 1
ATOM 2081 N N . MET A 1 262 ? 2.247 9.126 -8.885 1.00 97.56 262 MET A N 1
ATOM 2082 C CA . MET A 1 262 ? 0.857 9.417 -8.543 1.00 97.56 262 MET A CA 1
ATOM 2083 C C . MET A 1 26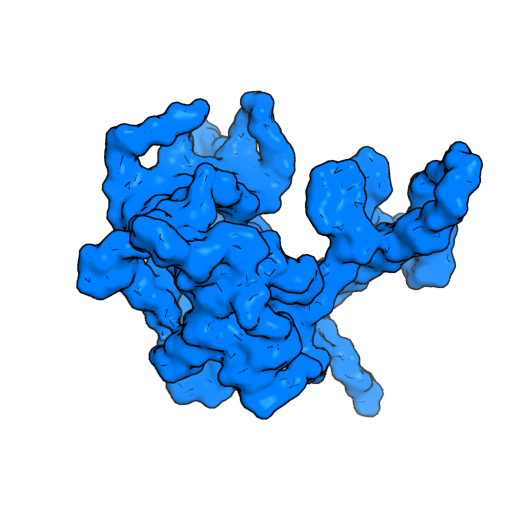2 ? 0.654 9.509 -7.026 1.00 97.56 262 MET A C 1
ATOM 2085 O O . MET A 1 262 ? -0.082 10.372 -6.560 1.00 97.56 262 MET A O 1
ATOM 2089 N N . ALA A 1 263 ? 1.312 8.658 -6.236 1.00 96.94 263 ALA A N 1
ATOM 2090 C CA . ALA A 1 263 ? 1.149 8.635 -4.786 1.00 96.94 263 ALA A CA 1
ATOM 2091 C C . ALA A 1 263 ? 1.774 9.863 -4.112 1.00 96.94 263 ALA A C 1
ATOM 2093 O O . ALA A 1 263 ? 1.200 10.393 -3.161 1.00 96.94 263 ALA A O 1
ATOM 2094 N N . ALA A 1 264 ? 2.933 10.334 -4.583 1.00 95.06 264 ALA A N 1
ATOM 2095 C CA . ALA A 1 264 ? 3.551 11.560 -4.085 1.00 95.06 264 ALA A CA 1
ATOM 2096 C C . ALA A 1 264 ? 2.718 12.799 -4.435 1.00 95.06 264 ALA A C 1
ATOM 2098 O O . ALA A 1 264 ? 2.560 13.683 -3.597 1.00 95.06 264 ALA A O 1
ATOM 2099 N N . ASP A 1 265 ? 2.156 12.841 -5.638 1.00 97.38 265 ASP A N 1
ATOM 2100 C CA . ASP A 1 265 ? 1.297 13.933 -6.086 1.00 97.38 265 ASP A CA 1
ATOM 2101 C C . ASP A 1 265 ? -0.056 13.956 -5.353 1.00 97.38 265 ASP A C 1
ATOM 2103 O O . ASP A 1 265 ? -0.479 14.969 -4.783 1.00 97.38 265 ASP A O 1
ATOM 2107 N N . ALA A 1 266 ? -0.688 12.788 -5.227 1.00 97.56 266 ALA A N 1
ATOM 2108 C CA . ALA A 1 266 ? -1.898 12.627 -4.437 1.00 97.56 266 ALA A CA 1
ATOM 2109 C C . ALA A 1 266 ? -1.680 13.021 -2.970 1.00 97.56 266 ALA A C 1
ATOM 2111 O O . ALA A 1 266 ? -2.527 13.690 -2.376 1.00 97.56 266 ALA A O 1
ATOM 2112 N N . LEU A 1 267 ? -0.532 12.661 -2.388 1.00 96.44 267 LEU A N 1
ATOM 2113 C CA . LEU A 1 267 ? -0.177 13.076 -1.036 1.00 96.44 267 LEU A CA 1
ATOM 2114 C C . LEU A 1 267 ? -0.070 14.598 -0.911 1.00 96.44 267 LEU A C 1
ATOM 2116 O O . LEU A 1 267 ? -0.604 15.148 0.046 1.00 96.44 267 LEU A O 1
ATOM 2120 N N . GLU A 1 268 ? 0.564 15.296 -1.855 1.00 95.62 268 GLU A N 1
ATOM 2121 C CA . GLU A 1 268 ? 0.637 16.760 -1.787 1.00 95.62 268 GLU A CA 1
ATOM 2122 C C . GLU A 1 268 ? -0.750 17.414 -1.889 1.00 95.62 268 GLU A C 1
ATOM 2124 O O . GLU A 1 268 ? -0.995 18.440 -1.251 1.00 95.62 268 GLU A O 1
ATOM 2129 N N . THR A 1 269 ? -1.688 16.809 -2.627 1.00 96.38 269 THR A N 1
ATOM 2130 C CA . THR A 1 269 ? -3.099 17.237 -2.622 1.00 96.38 269 THR A CA 1
ATOM 2131 C C . THR A 1 269 ? -3.698 17.147 -1.214 1.00 96.38 269 THR A C 1
ATOM 2133 O O . THR A 1 269 ? -4.323 18.099 -0.736 1.00 96.38 269 THR A O 1
ATOM 2136 N N . PHE A 1 270 ? -3.455 16.044 -0.502 1.00 97.25 270 PHE A N 1
ATOM 2137 C CA . PHE A 1 270 ? -3.840 15.896 0.903 1.00 97.25 270 PHE A CA 1
ATOM 2138 C C . PHE A 1 270 ? -3.135 16.915 1.814 1.00 97.25 270 PHE A C 1
ATOM 2140 O O . PHE A 1 270 ? -3.795 17.613 2.578 1.00 97.25 270 PHE A O 1
ATOM 2147 N N . GLU A 1 271 ? -1.815 17.064 1.723 1.00 95.38 271 GLU A N 1
ATOM 2148 C CA . GLU A 1 271 ? -1.028 17.959 2.585 1.00 95.38 271 GLU A CA 1
ATOM 2149 C C . GLU A 1 271 ? -1.400 19.441 2.419 1.00 95.38 271 GLU A C 1
ATOM 2151 O O . GLU A 1 271 ? -1.357 20.200 3.387 1.00 95.38 271 GLU A O 1
ATOM 2156 N N . ARG A 1 272 ? -1.806 19.861 1.213 1.00 95.62 272 ARG A N 1
ATOM 2157 C CA . ARG A 1 272 ? -2.284 21.228 0.932 1.00 95.62 272 ARG A CA 1
ATOM 2158 C C . ARG A 1 272 ? -3.721 21.476 1.398 1.00 95.62 272 ARG A C 1
ATOM 2160 O O . ARG A 1 272 ? -4.165 22.626 1.408 1.00 95.62 272 ARG A O 1
ATOM 2167 N N . SER A 1 273 ? -4.460 20.426 1.746 1.00 96.88 273 SER A N 1
ATOM 2168 C CA . SER A 1 273 ? -5.850 20.543 2.183 1.00 96.88 273 SER A CA 1
ATOM 2169 C C . SER A 1 273 ? -5.936 21.140 3.597 1.00 96.88 273 SER A C 1
ATOM 2171 O O . SER A 1 273 ? -5.050 20.892 4.416 1.00 96.88 273 SER A O 1
ATOM 2173 N N . PRO A 1 274 ? -6.996 21.895 3.950 1.00 96.50 274 PRO A N 1
ATOM 2174 C CA . PRO A 1 274 ? -7.117 22.521 5.272 1.00 96.50 274 PRO A CA 1
ATOM 2175 C C . PRO A 1 274 ? -7.041 21.537 6.450 1.00 96.50 274 PRO A C 1
ATOM 2177 O O . PRO A 1 274 ? -6.528 21.890 7.510 1.00 96.50 274 PRO A O 1
ATOM 2180 N N . GLY A 1 275 ? -7.546 20.311 6.275 1.00 94.88 275 GLY A N 1
ATOM 2181 C CA . GLY A 1 275 ? -7.437 19.221 7.250 1.00 94.88 275 GLY A CA 1
ATOM 2182 C C . GLY A 1 275 ? -6.198 18.326 7.098 1.00 94.88 275 GLY A C 1
ATOM 2183 O O . GLY A 1 275 ? -6.132 17.286 7.757 1.00 94.88 275 GLY A O 1
ATOM 2184 N N . GLY A 1 276 ? -5.246 18.686 6.231 1.00 95.44 276 GLY A N 1
ATOM 2185 C CA . GLY A 1 276 ? -4.062 17.888 5.905 1.00 95.44 276 GLY A CA 1
ATOM 2186 C C . GLY A 1 276 ? -4.407 16.485 5.393 1.00 95.44 276 GLY A C 1
ATOM 2187 O O . GLY A 1 276 ? -5.437 16.266 4.754 1.00 95.44 276 GLY A O 1
ATOM 2188 N N . ILE A 1 277 ? -3.586 15.494 5.753 1.00 96.31 277 ILE A N 1
ATOM 2189 C CA . ILE A 1 277 ? -3.776 14.077 5.375 1.00 96.31 277 ILE A CA 1
ATOM 2190 C C . ILE A 1 277 ? -5.031 13.406 5.970 1.00 96.31 277 ILE A C 1
ATOM 2192 O O . ILE A 1 277 ? -5.292 12.233 5.705 1.00 96.31 277 ILE A O 1
ATOM 2196 N N . TYR A 1 278 ? -5.816 14.140 6.765 1.00 97.44 278 TYR A N 1
ATOM 2197 C CA . TYR A 1 278 ? -7.108 13.717 7.311 1.00 97.44 278 TYR A CA 1
ATOM 2198 C C . TYR A 1 278 ? -8.272 14.605 6.846 1.00 97.44 278 TYR A C 1
ATOM 2200 O O . TYR A 1 278 ? -9.358 14.548 7.428 1.00 97.44 278 TYR A O 1
ATOM 2208 N N . ASP A 1 279 ? -8.068 15.450 5.831 1.00 98.25 279 ASP A N 1
ATOM 2209 C CA . ASP A 1 279 ? -9.115 16.328 5.316 1.00 98.25 279 ASP A CA 1
ATOM 2210 C C . ASP A 1 279 ? -10.309 15.525 4.783 1.00 98.25 279 ASP A C 1
ATOM 2212 O O . ASP A 1 279 ? -10.160 14.620 3.959 1.00 98.25 279 ASP A O 1
ATOM 2216 N N . ALA A 1 280 ? -11.513 15.855 5.252 1.00 98.00 280 ALA A N 1
ATOM 2217 C CA . ALA A 1 280 ? -12.718 15.098 4.932 1.00 98.00 280 ALA A CA 1
ATOM 2218 C C . ALA A 1 280 ? -13.145 15.236 3.462 1.00 98.00 280 ALA A C 1
ATOM 2220 O O . ALA A 1 280 ? -13.666 14.276 2.888 1.00 98.00 280 ALA A O 1
ATOM 2221 N N . ALA A 1 281 ? -12.942 16.406 2.847 1.00 98.31 281 ALA A N 1
ATOM 2222 C CA . ALA A 1 281 ? -13.312 16.633 1.455 1.00 98.31 281 ALA A CA 1
ATOM 2223 C C . ALA A 1 281 ? -12.351 15.890 0.522 1.00 98.31 281 ALA A C 1
ATOM 2225 O O . ALA A 1 281 ? -12.803 15.162 -0.364 1.00 98.31 281 ALA A O 1
ATOM 2226 N N . THR A 1 282 ? -11.046 15.984 0.781 1.00 98.50 282 THR A N 1
ATOM 2227 C CA . THR A 1 282 ? -10.026 15.272 -0.002 1.00 98.50 282 THR A CA 1
ATOM 2228 C C . THR A 1 282 ? -10.123 13.763 0.195 1.00 98.50 282 THR A C 1
ATOM 2230 O O . THR A 1 282 ? -10.078 13.013 -0.777 1.00 98.50 282 THR A O 1
ATOM 2233 N N . SER A 1 283 ? -10.391 13.296 1.420 1.00 98.44 283 SER A N 1
ATOM 2234 C CA . SER A 1 283 ? -10.640 11.873 1.683 1.00 98.44 283 SER A CA 1
ATOM 2235 C C . SER A 1 283 ? -11.864 11.350 0.929 1.00 98.44 283 SER A C 1
ATOM 2237 O O . SER A 1 283 ? -11.829 10.258 0.363 1.00 98.44 283 SER A O 1
ATOM 2239 N N . LYS A 1 284 ? -12.950 12.134 0.868 1.00 98.25 284 LYS A N 1
ATOM 2240 C CA . LYS A 1 284 ? -14.127 11.784 0.067 1.00 98.25 284 LYS A CA 1
ATOM 2241 C C . LYS A 1 284 ? -13.789 11.718 -1.424 1.00 98.25 284 LYS A C 1
ATOM 2243 O O . LYS A 1 284 ? -14.161 10.743 -2.068 1.00 98.25 284 LYS A O 1
ATOM 2248 N N . ALA A 1 285 ? -13.069 12.705 -1.955 1.00 98.50 285 ALA A N 1
ATOM 2249 C CA . ALA A 1 285 ? -12.650 12.712 -3.355 1.00 98.50 285 ALA A CA 1
ATOM 2250 C C . ALA A 1 285 ? -11.756 11.508 -3.693 1.00 98.50 285 ALA A C 1
ATOM 2252 O O . ALA A 1 285 ? -11.939 10.886 -4.737 1.00 98.50 285 ALA A O 1
ATOM 2253 N N . TRP A 1 286 ? -10.838 11.143 -2.798 1.00 98.50 286 TRP A N 1
ATOM 2254 C CA . TRP A 1 286 ? -9.986 9.962 -2.928 1.00 98.50 286 TRP A CA 1
ATOM 2255 C C . TRP A 1 286 ? -10.805 8.669 -3.016 1.00 98.50 286 TRP A C 1
ATOM 2257 O O . TRP A 1 286 ? -10.596 7.830 -3.891 1.00 98.50 286 TRP A O 1
ATOM 2267 N N . ILE A 1 287 ? -11.799 8.518 -2.141 1.00 98.25 287 ILE A N 1
ATOM 2268 C CA . ILE A 1 287 ? -12.686 7.352 -2.143 1.00 98.25 287 ILE A CA 1
ATOM 2269 C C . ILE A 1 287 ? -13.517 7.295 -3.423 1.00 98.25 287 ILE A C 1
ATOM 2271 O O . ILE A 1 287 ? -13.582 6.248 -4.066 1.00 98.25 287 ILE A O 1
ATOM 2275 N N . ASP A 1 288 ? -14.159 8.405 -3.775 1.00 98.00 288 ASP A N 1
ATOM 2276 C CA . ASP A 1 288 ? -15.124 8.446 -4.867 1.00 98.00 288 ASP A CA 1
ATOM 2277 C C . ASP A 1 288 ? -14.448 8.260 -6.230 1.00 98.00 288 ASP A C 1
ATOM 2279 O O . ASP A 1 288 ? -15.006 7.566 -7.075 1.00 98.00 288 ASP A O 1
ATOM 2283 N N . ASN A 1 289 ? -13.246 8.813 -6.425 1.00 98.00 289 ASN A N 1
ATOM 2284 C CA . ASN A 1 289 ? -12.583 8.839 -7.732 1.00 98.00 289 ASN A CA 1
ATOM 2285 C C . ASN A 1 289 ? -11.485 7.786 -7.908 1.00 98.00 289 ASN A C 1
ATOM 2287 O O . ASN A 1 289 ? -11.229 7.395 -9.040 1.00 98.00 289 ASN A O 1
ATOM 2291 N N . ILE A 1 290 ? -10.850 7.316 -6.828 1.00 97.94 290 ILE A N 1
ATOM 2292 C CA . ILE A 1 290 ? -9.750 6.341 -6.909 1.00 97.94 290 ILE A CA 1
ATOM 2293 C C . ILE A 1 290 ? -10.205 4.984 -6.383 1.00 97.94 290 ILE A C 1
ATOM 2295 O O . ILE A 1 290 ? -10.278 4.017 -7.135 1.00 97.94 290 ILE A O 1
ATOM 2299 N N . LEU A 1 291 ? -10.575 4.898 -5.102 1.00 97.62 291 LEU A N 1
ATOM 2300 C CA . LEU A 1 291 ? -10.786 3.588 -4.478 1.00 97.62 291 LEU A CA 1
ATOM 2301 C C . LEU A 1 291 ? -12.082 2.888 -4.924 1.00 97.62 291 LEU A C 1
ATOM 2303 O O . LEU A 1 291 ? -12.167 1.662 -4.901 1.00 97.62 291 LEU A O 1
ATOM 2307 N N . SER A 1 292 ? -13.125 3.641 -5.280 1.00 96.06 292 SER A N 1
ATOM 2308 C CA . SER A 1 292 ? -14.444 3.055 -5.559 1.00 96.06 292 SER A CA 1
ATOM 2309 C C . SER A 1 292 ? -14.668 2.654 -7.017 1.00 96.06 292 SER A C 1
ATOM 2311 O O . SER A 1 292 ? -15.581 1.863 -7.303 1.00 96.06 292 SER A O 1
ATOM 2313 N N . VAL A 1 293 ? -13.867 3.196 -7.940 1.00 94.69 293 VAL A N 1
ATOM 2314 C CA . VAL A 1 293 ? -14.142 3.124 -9.381 1.00 94.69 293 VAL A CA 1
ATOM 2315 C C . VAL A 1 293 ? -13.707 1.798 -9.999 1.00 94.69 293 VAL A C 1
ATO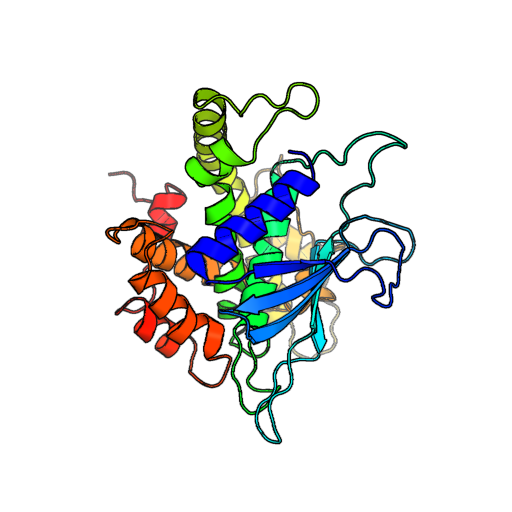M 2317 O O . VAL A 1 293 ? -14.413 1.299 -10.878 1.00 94.69 293 VAL A O 1
ATOM 2320 N N . GLY A 1 294 ? -12.630 1.181 -9.498 1.00 93.25 294 GLY A N 1
ATOM 2321 C CA . GLY A 1 294 ? -12.027 -0.001 -10.123 1.00 93.25 294 GLY A CA 1
ATOM 2322 C C . GLY A 1 294 ? -11.689 0.254 -11.598 1.00 93.25 294 GLY A C 1
ATOM 2323 O O . GLY A 1 294 ? -11.499 1.395 -12.007 1.00 93.25 294 GLY A O 1
ATOM 2324 N N . HIS A 1 295 ? -11.699 -0.783 -12.436 1.00 94.81 295 HIS A N 1
ATOM 2325 C CA . HIS A 1 295 ? -11.466 -0.646 -13.885 1.00 94.81 295 HIS A CA 1
ATOM 2326 C C . HIS A 1 295 ? -12.677 -0.079 -14.662 1.00 94.81 295 HIS A C 1
ATOM 2328 O O . HIS A 1 295 ? -12.791 -0.244 -15.872 1.00 94.81 295 HIS A O 1
ATOM 2334 N N . ARG A 1 296 ? -13.651 0.557 -13.999 1.00 94.06 296 ARG A N 1
ATOM 2335 C CA . ARG A 1 296 ? -14.788 1.185 -14.707 1.00 94.06 296 ARG A CA 1
ATOM 2336 C C . ARG A 1 296 ? -14.429 2.534 -15.321 1.00 94.06 296 ARG A C 1
ATOM 2338 O O . ARG A 1 296 ? -15.166 3.013 -16.178 1.00 94.06 296 ARG A O 1
ATOM 2345 N N . VAL A 1 297 ? -13.349 3.142 -14.844 1.00 94.56 297 VAL A N 1
ATOM 2346 C CA . VAL A 1 297 ? -12.837 4.438 -15.282 1.00 94.56 297 VAL A CA 1
ATOM 2347 C C . VAL A 1 297 ? -11.364 4.242 -15.653 1.00 94.56 297 VAL A C 1
ATOM 2349 O O . VAL A 1 297 ? -10.657 3.570 -14.896 1.00 94.56 297 VAL A O 1
ATOM 2352 N N . PRO A 1 298 ? -10.891 4.777 -16.793 1.00 95.25 298 PRO A N 1
ATOM 2353 C CA . PRO A 1 298 ? -9.469 4.781 -17.123 1.00 95.25 298 PRO A CA 1
ATOM 2354 C C . PRO A 1 298 ? -8.623 5.393 -15.997 1.00 95.25 298 PRO A C 1
ATOM 2356 O O . PRO A 1 298 ? -9.042 6.350 -15.349 1.00 95.25 298 PRO A O 1
ATOM 2359 N N . ALA A 1 299 ? -7.433 4.841 -15.752 1.00 94.88 299 ALA A N 1
ATOM 2360 C CA . ALA A 1 299 ? -6.581 5.232 -14.625 1.00 94.88 299 ALA A CA 1
ATOM 2361 C C . ALA A 1 299 ? -6.193 6.725 -14.642 1.00 94.88 299 ALA A C 1
ATOM 2363 O O . ALA A 1 299 ? -6.206 7.387 -13.604 1.00 94.88 299 ALA A O 1
ATOM 2364 N N . ASP A 1 300 ? -5.905 7.273 -15.823 1.00 94.94 300 ASP A N 1
ATOM 2365 C CA . ASP A 1 300 ? -5.590 8.689 -16.025 1.00 94.94 300 ASP A CA 1
ATOM 2366 C C . ASP A 1 300 ? -6.806 9.590 -15.753 1.00 94.94 300 ASP A C 1
ATOM 2368 O O . ASP A 1 300 ? -6.691 10.625 -15.097 1.00 94.94 300 ASP A O 1
ATOM 2372 N N . GLU A 1 301 ? -7.997 9.181 -16.198 1.00 97.50 301 GLU A N 1
ATOM 2373 C CA . GLU A 1 301 ? -9.248 9.884 -15.905 1.00 97.50 301 GLU A CA 1
ATOM 2374 C C . GLU A 1 301 ? -9.609 9.835 -14.415 1.00 97.50 301 GLU A C 1
ATOM 2376 O O . GLU A 1 301 ? -10.038 10.849 -13.857 1.00 97.50 301 GLU A O 1
ATOM 2381 N N . ALA A 1 302 ? -9.404 8.691 -13.758 1.00 97.38 302 ALA A N 1
ATOM 2382 C CA . ALA A 1 302 ? -9.612 8.523 -12.322 1.00 97.38 302 ALA A CA 1
ATOM 2383 C C . ALA A 1 302 ? -8.690 9.456 -11.522 1.00 97.38 302 ALA A C 1
ATOM 2385 O O . ALA A 1 302 ? -9.156 10.192 -10.648 1.00 97.38 302 ALA A O 1
ATOM 2386 N N . PHE A 1 303 ? -7.400 9.497 -11.880 1.00 98.06 303 PHE A N 1
ATOM 2387 C CA . PHE A 1 303 ? -6.435 10.398 -11.257 1.00 98.06 303 PHE A CA 1
ATOM 2388 C C . PHE A 1 303 ? -6.792 11.870 -11.488 1.00 98.06 303 PHE A C 1
ATOM 2390 O O . PHE A 1 303 ? -6.893 12.623 -10.520 1.00 98.06 303 PHE A O 1
ATOM 2397 N N . ARG A 1 304 ? -7.090 12.277 -12.731 1.00 98.06 304 ARG A N 1
ATOM 2398 C CA . ARG A 1 304 ? -7.525 13.652 -13.040 1.00 98.06 304 ARG A CA 1
ATOM 2399 C C . ARG A 1 304 ? -8.777 14.060 -12.274 1.00 98.06 304 ARG A C 1
ATOM 2401 O O . ARG A 1 304 ? -8.877 15.202 -11.839 1.00 98.06 304 ARG A O 1
ATOM 2408 N N . SER A 1 305 ? -9.727 13.145 -12.100 1.00 98.25 305 SER A N 1
ATOM 2409 C CA . SER A 1 305 ? -10.960 13.419 -11.352 1.00 98.25 305 SER A CA 1
ATOM 2410 C C . SER A 1 305 ? -10.692 13.660 -9.864 1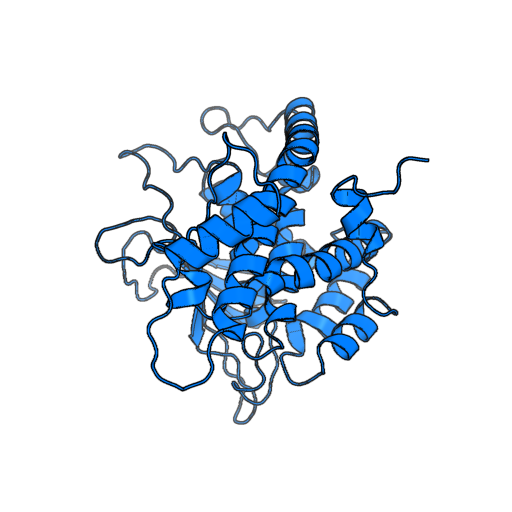.00 98.25 305 SER A C 1
ATOM 2412 O O . SER A 1 305 ? -11.424 14.413 -9.223 1.00 98.25 305 SER A O 1
ATOM 2414 N N . PHE A 1 306 ? -9.638 13.049 -9.317 1.00 98.38 306 PHE A N 1
ATOM 2415 C CA . PHE A 1 306 ? -9.190 13.266 -7.945 1.00 98.38 306 PHE A CA 1
ATOM 2416 C C . PHE A 1 306 ? -8.312 14.520 -7.792 1.00 98.38 306 PHE A C 1
ATOM 2418 O O . PHE A 1 306 ? -8.639 15.395 -6.993 1.00 98.38 306 PHE A O 1
ATOM 2425 N N . ALA A 1 307 ? -7.213 14.606 -8.544 1.00 96.12 307 ALA A N 1
ATOM 2426 C CA . ALA A 1 307 ? -6.184 15.637 -8.388 1.00 96.12 307 ALA A CA 1
ATOM 2427 C C . ALA A 1 307 ? -6.517 16.947 -9.128 1.00 96.12 307 ALA A C 1
ATOM 2429 O O . ALA A 1 307 ? -5.999 18.011 -8.798 1.00 96.12 307 ALA A O 1
ATOM 2430 N N . GLY A 1 308 ? -7.395 16.898 -10.135 1.00 97.06 308 GLY A N 1
ATOM 2431 C CA . GLY A 1 308 ? -7.723 18.036 -10.999 1.00 97.06 308 GLY A CA 1
ATOM 2432 C C . GLY A 1 308 ? -6.705 18.297 -12.117 1.00 97.06 308 GLY A C 1
ATOM 2433 O O . GLY A 1 308 ? -6.857 19.267 -12.859 1.00 97.06 308 GLY A O 1
ATOM 2434 N N . HIS A 1 309 ? -5.682 17.451 -12.250 1.00 96.81 309 HIS A N 1
ATOM 2435 C CA . HIS A 1 309 ? -4.639 17.520 -13.273 1.00 96.81 309 HIS A CA 1
ATOM 2436 C C . HIS A 1 309 ? -4.064 16.127 -13.573 1.00 96.81 309 HIS A C 1
ATOM 2438 O O . HIS A 1 309 ? -4.345 15.167 -12.856 1.00 96.81 309 HIS A O 1
ATOM 2444 N N . ASP A 1 310 ? -3.293 16.009 -14.657 1.00 97.19 310 ASP A N 1
ATOM 2445 C CA . ASP A 1 310 ? -2.505 14.802 -14.939 1.00 97.19 310 ASP A CA 1
ATOM 2446 C C . ASP A 1 310 ? -1.389 14.629 -13.882 1.00 97.19 310 ASP A C 1
ATOM 2448 O O . ASP A 1 310 ? -0.957 15.639 -13.317 1.00 97.19 310 ASP A O 1
ATOM 2452 N N . PRO A 1 311 ? -0.899 13.400 -13.619 1.00 95.12 311 PRO A N 1
ATOM 2453 C CA . PRO A 1 311 ? 0.143 13.162 -12.617 1.00 95.12 311 PRO A CA 1
ATOM 2454 C C . PRO A 1 311 ? 1.390 14.039 -12.809 1.00 95.12 311 PRO A C 1
ATOM 2456 O O . PRO A 1 311 ? 1.999 14.041 -13.882 1.00 95.12 311 PRO A O 1
ATOM 2459 N N . ASP A 1 312 ? 1.798 14.750 -11.757 1.00 95.25 312 ASP A N 1
ATOM 2460 C CA . ASP A 1 312 ? 3.026 15.552 -11.728 1.00 95.25 312 ASP A CA 1
ATOM 2461 C C . ASP A 1 312 ? 4.176 14.746 -11.083 1.00 95.25 312 ASP A C 1
ATOM 2463 O O . ASP A 1 312 ? 4.043 14.287 -9.948 1.00 95.25 312 ASP A O 1
ATOM 2467 N N . PRO A 1 313 ? 5.339 14.568 -11.744 1.00 94.00 313 PRO A N 1
ATOM 2468 C CA . PRO A 1 313 ? 6.510 13.936 -11.130 1.00 94.00 313 PRO A CA 1
ATOM 2469 C C . PRO A 1 313 ? 7.271 14.844 -10.148 1.00 94.00 313 PRO A C 1
ATOM 2471 O O . PRO A 1 313 ? 8.104 14.360 -9.377 1.00 94.00 313 PRO A O 1
ATOM 2474 N N . ALA A 1 314 ? 7.027 16.159 -10.134 1.00 94.44 314 ALA A N 1
ATOM 2475 C CA . ALA A 1 314 ? 7.763 17.093 -9.281 1.00 94.44 314 ALA A CA 1
ATOM 2476 C C . ALA A 1 314 ? 7.638 16.822 -7.761 1.00 94.44 314 ALA A C 1
ATOM 2478 O O . ALA A 1 314 ? 8.659 16.954 -7.074 1.00 94.44 314 ALA A O 1
ATOM 2479 N N . PRO A 1 315 ? 6.469 16.430 -7.208 1.00 93.56 315 PRO A N 1
ATOM 2480 C CA . PRO A 1 315 ? 6.335 15.927 -5.837 1.00 93.56 315 PRO A CA 1
ATOM 2481 C C . PRO A 1 315 ? 7.291 14.775 -5.523 1.00 93.56 315 PRO A C 1
ATOM 2483 O O . PRO A 1 315 ? 8.000 14.797 -4.512 1.00 93.56 315 PRO A O 1
ATOM 2486 N N . LEU A 1 316 ? 7.378 13.793 -6.423 1.00 90.25 316 LEU A N 1
ATOM 2487 C CA . LEU A 1 316 ? 8.268 12.650 -6.259 1.00 90.25 316 LEU A CA 1
ATOM 2488 C C . LEU A 1 316 ? 9.739 13.090 -6.272 1.00 90.25 316 LEU A C 1
ATOM 2490 O O . LEU A 1 316 ? 10.515 12.706 -5.395 1.00 90.25 316 LEU A O 1
ATOM 2494 N N . HIS A 1 317 ? 10.111 13.971 -7.205 1.00 89.94 317 HIS A N 1
ATOM 2495 C CA . HIS A 1 317 ? 11.463 14.527 -7.273 1.00 89.94 317 HIS A CA 1
ATOM 2496 C C . HIS A 1 317 ? 11.847 15.296 -6.004 1.00 89.94 317 HIS A C 1
ATOM 2498 O O . HIS A 1 317 ? 12.955 15.117 -5.502 1.00 89.94 317 HIS A O 1
ATOM 2504 N N . ARG A 1 318 ? 10.947 16.120 -5.446 1.00 88.94 318 ARG A N 1
ATOM 25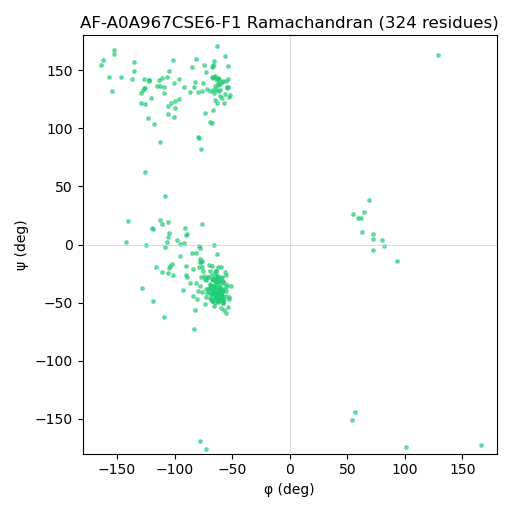05 C CA . ARG A 1 318 ? 11.167 16.794 -4.152 1.00 88.94 318 ARG A CA 1
ATOM 2506 C C . ARG A 1 318 ? 11.404 15.785 -3.038 1.00 88.94 318 ARG A C 1
ATOM 2508 O O . ARG A 1 318 ? 12.354 15.920 -2.271 1.00 88.94 318 ARG A O 1
ATOM 2515 N N . ARG A 1 319 ? 10.556 14.761 -2.971 1.00 84.25 319 ARG A N 1
ATOM 2516 C CA . ARG A 1 319 ? 10.597 13.731 -1.931 1.00 84.25 319 ARG A CA 1
ATOM 2517 C C . ARG A 1 319 ? 11.872 12.888 -1.970 1.00 84.25 319 ARG A C 1
ATOM 2519 O O . ARG A 1 319 ?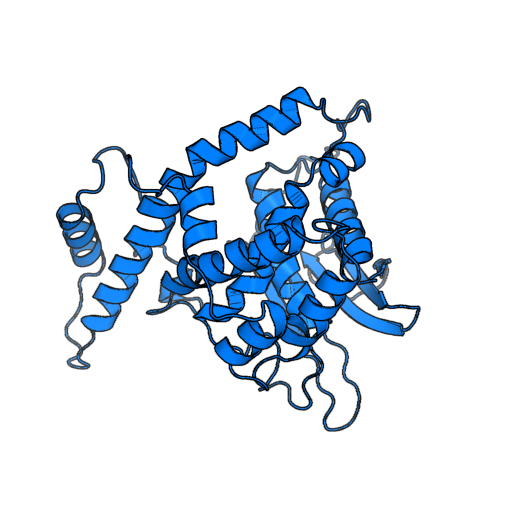 12.328 12.456 -0.914 1.00 84.25 319 ARG A O 1
ATOM 2526 N N . PHE A 1 320 ? 12.449 12.688 -3.151 1.00 81.94 320 PHE A N 1
ATOM 2527 C CA . PHE A 1 320 ? 13.718 11.980 -3.329 1.00 81.94 320 PHE A CA 1
ATOM 2528 C C . PHE A 1 320 ? 14.949 12.891 -3.412 1.00 81.94 320 PHE A C 1
ATOM 2530 O O . PHE A 1 320 ? 16.057 12.392 -3.576 1.00 81.94 320 PHE A O 1
ATOM 2537 N N . GLY A 1 321 ? 14.789 14.214 -3.308 1.00 83.00 321 GLY A N 1
ATOM 2538 C CA . GLY A 1 321 ? 15.911 15.144 -3.462 1.00 83.00 321 GLY A CA 1
ATOM 2539 C C . GLY A 1 321 ? 16.529 15.135 -4.867 1.00 83.00 321 GLY A C 1
ATOM 2540 O O . GLY A 1 321 ? 17.705 15.443 -5.015 1.00 83.00 321 GLY A O 1
ATOM 2541 N N . LEU A 1 322 ? 15.747 14.799 -5.896 1.00 83.31 322 LEU A N 1
ATOM 2542 C CA . LEU A 1 322 ? 16.164 14.719 -7.306 1.00 83.31 322 LEU A CA 1
ATOM 2543 C C . LEU A 1 322 ? 15.973 16.036 -8.065 1.00 83.31 322 LEU A C 1
ATOM 2545 O O . LEU A 1 322 ? 15.955 16.067 -9.296 1.00 83.31 322 LEU A O 1
ATOM 2549 N N . GLN A 1 323 ? 15.755 17.132 -7.345 1.00 80.88 323 GLN A N 1
ATOM 2550 C CA . GLN A 1 323 ? 15.644 18.437 -7.979 1.00 80.88 323 GLN A CA 1
ATOM 2551 C C . GLN A 1 323 ? 17.004 18.827 -8.577 1.00 80.88 323 GLN A C 1
ATOM 2553 O O . GLN A 1 323 ? 18.033 18.533 -7.964 1.00 80.88 323 GLN A O 1
ATOM 2558 N N . PRO A 1 324 ? 17.034 19.490 -9.750 1.00 65.62 324 PRO A N 1
ATOM 2559 C CA . PRO A 1 324 ? 18.278 19.983 -10.320 1.00 65.62 324 PRO A CA 1
ATOM 2560 C C . PRO A 1 324 ? 19.027 20.817 -9.282 1.00 65.62 324 PRO A C 1
ATOM 2562 O O . PRO A 1 324 ? 18.446 21.721 -8.676 1.00 65.62 324 PRO A O 1
ATOM 2565 N N . VAL A 1 325 ? 20.305 20.508 -9.070 1.00 56.53 325 VAL A N 1
ATOM 2566 C CA . VAL A 1 325 ? 21.176 21.373 -8.274 1.00 56.53 325 VAL A CA 1
ATOM 2567 C C . VAL A 1 325 ? 21.340 22.665 -9.073 1.00 56.53 325 VAL A C 1
ATOM 2569 O O . VAL A 1 325 ? 21.825 22.623 -10.205 1.00 56.53 325 VAL A O 1
ATOM 2572 N N . ALA A 1 326 ? 20.839 23.770 -8.519 1.00 42.53 326 ALA A N 1
ATOM 2573 C CA . ALA A 1 326 ? 20.967 25.104 -9.101 1.00 42.53 326 ALA A CA 1
ATOM 2574 C C . ALA A 1 326 ? 22.421 25.594 -9.094 1.00 42.53 326 ALA A C 1
ATOM 2576 O O . ALA A 1 326 ? 23.155 25.250 -8.137 1.00 42.53 326 ALA A O 1
#

pLDDT: mean 93.36, std 6.45, range [42.53, 98.75]